Protein AF-A0A933BKX2-F1 (afdb_monomer)

Sequence (219 aa):
MPDTPSKLETIERVLKAIREGALLVVLFLVLYYIGPHLSRIASQLGGARVDQVEVLGIKLKVQQAEETLQAAVKAEAPQKGPEDKQVSEQTKLIADALKTLRTVQQVSATSTEPVARTLPAPTAPPERKSFWVYLGARRGTAWLTRNFDTQEVPAVNTSIRARVDVFRRRHPPVFRDGEWVMGDPVGVLQSGEMVKVTKLERVPGTENRELWWAEVAPK

Structure (mmCIF, N/CA/C/O backbone):
data_AF-A0A933BKX2-F1
#
_entry.id   AF-A0A933BKX2-F1
#
loop_
_atom_site.group_PDB
_atom_site.id
_atom_site.type_symbol
_atom_site.label_atom_id
_atom_site.label_alt_id
_atom_site.label_comp_id
_atom_site.label_asym_id
_atom_site.label_entity_id
_atom_site.label_seq_id
_atom_site.pdbx_PDB_ins_code
_atom_site.Cartn_x
_atom_site.Cartn_y
_atom_site.Cartn_z
_atom_site.occupancy
_atom_site.B_iso_or_equiv
_atom_site.auth_seq_id
_atom_site.auth_comp_id
_atom_site.auth_asym_id
_atom_site.auth_atom_id
_atom_site.pdbx_PDB_model_num
ATOM 1 N N . MET A 1 1 ? 30.853 -22.135 -71.040 1.00 51.69 1 MET A N 1
ATOM 2 C CA . MET A 1 1 ? 31.732 -21.177 -70.338 1.00 51.69 1 MET A CA 1
ATOM 3 C C . MET A 1 1 ? 31.051 -20.858 -69.020 1.00 51.69 1 MET A C 1
ATOM 5 O O . MET A 1 1 ? 29.877 -20.526 -69.082 1.00 51.69 1 MET A O 1
ATOM 9 N N . PRO A 1 2 ? 31.682 -21.085 -67.858 1.00 59.53 2 PRO A N 1
ATOM 10 C CA . PRO A 1 2 ? 31.066 -20.748 -66.581 1.00 59.53 2 PRO A CA 1
ATOM 11 C C . PRO A 1 2 ? 31.027 -19.225 -66.426 1.00 59.53 2 PRO A C 1
ATOM 13 O O . PRO A 1 2 ? 32.069 -18.572 -66.495 1.00 59.53 2 PRO A O 1
ATOM 16 N N . ASP A 1 3 ? 29.826 -18.677 -66.253 1.00 68.25 3 ASP A N 1
ATOM 17 C CA . ASP A 1 3 ? 29.610 -17.258 -65.991 1.00 68.25 3 ASP A CA 1
ATOM 18 C C . ASP A 1 3 ? 30.306 -16.878 -64.684 1.00 68.25 3 ASP A C 1
ATOM 20 O O . ASP A 1 3 ? 29.974 -17.369 -63.602 1.00 68.25 3 ASP A O 1
ATOM 24 N N . THR A 1 4 ? 31.325 -16.027 -64.782 1.00 77.31 4 THR A N 1
ATOM 25 C CA . THR A 1 4 ? 31.967 -15.455 -63.603 1.00 77.31 4 THR A CA 1
ATOM 26 C C . THR A 1 4 ? 30.952 -14.564 -62.892 1.00 77.31 4 THR A C 1
ATOM 28 O O . THR A 1 4 ? 30.439 -13.637 -63.529 1.00 77.31 4 THR A O 1
ATOM 31 N N . PRO A 1 5 ? 30.657 -14.805 -61.602 1.00 73.31 5 PRO A N 1
ATOM 32 C CA . PRO A 1 5 ? 29.664 -14.028 -60.880 1.00 73.31 5 PRO A CA 1
ATOM 33 C C . PRO A 1 5 ? 30.046 -12.548 -60.892 1.00 73.31 5 PRO A C 1
ATOM 35 O O . PRO A 1 5 ? 31.200 -12.172 -60.659 1.00 73.31 5 PRO A O 1
ATOM 38 N N . SER A 1 6 ? 29.054 -11.710 -61.179 1.00 81.12 6 SER A N 1
ATOM 39 C CA . SER A 1 6 ? 29.175 -10.258 -61.136 1.00 81.12 6 SER A CA 1
ATOM 40 C C . SER A 1 6 ? 29.736 -9.813 -59.779 1.00 81.12 6 SER A C 1
ATOM 42 O O . SER A 1 6 ? 29.349 -10.322 -58.722 1.00 81.12 6 SER A O 1
ATOM 44 N N . LYS A 1 7 ? 30.644 -8.826 -59.784 1.00 86.25 7 LYS A N 1
ATOM 45 C CA . LYS A 1 7 ? 31.231 -8.261 -58.553 1.00 86.25 7 LYS A CA 1
ATOM 46 C C . LYS A 1 7 ? 30.155 -7.783 -57.564 1.00 86.25 7 LYS A C 1
ATOM 48 O O . LYS A 1 7 ? 30.376 -7.846 -56.359 1.00 86.25 7 LYS A O 1
ATOM 53 N N . LEU A 1 8 ? 28.988 -7.367 -58.064 1.00 84.06 8 LEU A N 1
ATOM 54 C CA . LEU A 1 8 ? 27.837 -6.956 -57.254 1.00 84.06 8 LEU A CA 1
ATOM 55 C C . LEU A 1 8 ? 27.227 -8.125 -56.468 1.00 84.06 8 LEU A C 1
ATOM 57 O O . LEU A 1 8 ? 27.017 -7.999 -55.265 1.00 84.06 8 LEU A O 1
ATOM 61 N N . GLU A 1 9 ? 27.044 -9.288 -57.098 1.00 88.19 9 GLU A N 1
ATOM 62 C CA . GLU A 1 9 ? 26.507 -10.479 -56.420 1.00 88.19 9 GLU A CA 1
ATOM 63 C C . GLU A 1 9 ? 27.441 -10.975 -55.314 1.00 88.19 9 GLU A C 1
ATOM 65 O O . GLU A 1 9 ? 27.001 -11.474 -54.277 1.00 88.19 9 GLU A O 1
ATOM 70 N N . THR A 1 10 ? 28.751 -10.812 -55.515 1.00 88.81 10 THR A N 1
ATOM 71 C CA . THR A 1 10 ? 29.748 -11.161 -54.497 1.00 88.81 10 THR A CA 1
ATOM 72 C C . THR A 1 10 ? 29.610 -10.256 -53.271 1.00 88.81 10 THR A C 1
ATOM 74 O O . THR A 1 10 ? 29.627 -10.744 -52.142 1.00 88.81 10 THR A O 1
ATOM 77 N N . ILE A 1 11 ? 29.414 -8.951 -53.477 1.00 91.69 11 ILE A N 1
ATOM 78 C CA . ILE A 1 11 ? 29.254 -7.976 -52.390 1.00 91.69 11 ILE A CA 1
ATOM 79 C C . ILE A 1 11 ? 27.953 -8.222 -51.615 1.00 91.69 11 ILE A C 1
ATOM 81 O O . ILE A 1 11 ? 27.969 -8.208 -50.383 1.00 91.69 11 ILE A O 1
ATOM 85 N N . GLU A 1 12 ? 26.844 -8.507 -52.300 1.00 91.12 12 GLU A N 1
ATOM 86 C CA . GLU A 1 12 ? 25.565 -8.805 -51.641 1.00 91.12 12 GLU A CA 1
ATOM 87 C C . GLU A 1 12 ? 25.637 -10.060 -50.766 1.00 91.12 12 GLU A C 1
ATOM 89 O O . GLU A 1 12 ? 25.156 -10.057 -49.629 1.00 91.12 12 GLU A O 1
ATOM 94 N N . ARG A 1 13 ? 26.297 -11.122 -51.250 1.00 90.31 13 ARG A N 1
ATOM 95 C CA . ARG A 1 13 ? 26.514 -12.342 -50.456 1.00 90.31 13 ARG A CA 1
ATOM 96 C C . ARG A 1 13 ? 27.352 -12.067 -49.212 1.00 90.31 13 ARG A C 1
ATOM 98 O O . ARG A 1 13 ? 27.020 -12.570 -48.140 1.00 90.31 13 ARG A O 1
ATOM 105 N N . VAL A 1 14 ? 28.395 -11.246 -49.333 1.00 91.62 14 VAL A N 1
ATOM 106 C CA . VAL A 1 14 ? 29.249 -10.867 -48.198 1.00 91.62 14 VAL A CA 1
ATOM 107 C C . VAL A 1 14 ? 28.470 -10.035 -47.175 1.00 91.62 14 VAL A C 1
ATOM 109 O O . VAL A 1 14 ? 28.522 -10.340 -45.986 1.00 91.62 14 VAL A O 1
ATOM 112 N N . LEU A 1 15 ? 27.687 -9.040 -47.607 1.00 91.75 15 LEU A N 1
ATOM 113 C CA . LEU A 1 15 ? 26.859 -8.231 -46.702 1.00 91.75 15 LEU A CA 1
ATOM 114 C C . LEU A 1 15 ? 25.818 -9.076 -45.960 1.00 91.75 15 LEU A C 1
ATOM 116 O O . LEU A 1 15 ? 25.619 -8.898 -44.756 1.00 91.75 15 LEU A O 1
ATOM 120 N N . LYS A 1 16 ? 25.181 -10.024 -46.657 1.00 93.88 16 LYS A N 1
ATOM 121 C CA . LYS A 1 16 ? 24.235 -10.958 -46.042 1.00 93.88 16 LYS A CA 1
ATOM 122 C C . LYS A 1 16 ? 24.918 -11.838 -44.992 1.00 93.88 16 LYS A C 1
ATOM 124 O O . LYS A 1 16 ? 24.413 -11.935 -43.875 1.00 93.88 16 LYS A O 1
ATOM 129 N N . ALA A 1 17 ? 26.089 -12.392 -45.309 1.00 93.94 17 ALA A N 1
ATOM 130 C CA . ALA A 1 17 ? 26.865 -13.206 -44.375 1.00 93.94 17 ALA A CA 1
ATOM 131 C C . ALA A 1 17 ? 27.303 -12.414 -43.128 1.00 93.94 17 ALA A C 1
ATOM 133 O O . ALA A 1 17 ? 27.210 -12.923 -42.014 1.00 93.94 17 ALA A O 1
ATOM 134 N N . ILE A 1 18 ? 27.714 -11.150 -43.287 1.00 95.06 18 ILE A N 1
ATOM 135 C CA . ILE A 1 18 ? 28.072 -10.275 -42.157 1.00 95.06 18 ILE A CA 1
ATOM 136 C C . ILE A 1 18 ? 26.856 -10.014 -41.261 1.00 95.06 18 ILE A C 1
ATOM 138 O O . ILE A 1 18 ? 26.967 -10.090 -40.038 1.00 95.06 18 ILE A O 1
ATOM 142 N N . ARG A 1 19 ? 25.684 -9.736 -41.846 1.00 94.19 19 ARG A N 1
ATOM 143 C CA . ARG A 1 19 ? 24.443 -9.507 -41.089 1.00 94.19 19 ARG A CA 1
ATOM 144 C C . ARG A 1 19 ? 24.020 -10.745 -40.297 1.00 94.19 19 ARG A C 1
ATOM 146 O O . ARG A 1 19 ? 23.660 -10.623 -39.128 1.00 94.19 19 ARG A O 1
ATOM 153 N N . GLU A 1 20 ? 24.058 -11.918 -40.921 1.00 93.00 20 GLU A N 1
ATOM 154 C CA . GLU A 1 20 ? 23.746 -13.190 -40.259 1.00 93.00 20 GLU A CA 1
ATOM 155 C C . GLU A 1 20 ? 24.764 -13.501 -39.150 1.00 93.00 20 GLU A C 1
ATOM 157 O O . GLU A 1 20 ? 24.373 -13.860 -38.039 1.00 93.00 20 GLU A O 1
ATOM 162 N N . GLY A 1 21 ? 26.053 -13.243 -39.393 1.00 96.12 21 GLY A N 1
ATOM 163 C CA . GLY A 1 21 ? 27.105 -13.356 -38.381 1.00 96.12 21 GLY A CA 1
ATOM 164 C C . GLY A 1 21 ? 26.884 -12.428 -37.182 1.00 96.12 21 GLY A C 1
ATOM 165 O O . GLY A 1 21 ? 26.987 -12.864 -36.038 1.00 96.12 21 GLY A O 1
ATOM 166 N N . ALA A 1 22 ? 26.503 -11.170 -37.418 1.00 95.00 22 ALA A N 1
ATOM 167 C CA . ALA A 1 22 ? 26.208 -10.216 -36.349 1.00 95.00 22 ALA A CA 1
ATOM 168 C C . ALA A 1 22 ? 25.019 -10.664 -35.480 1.00 95.00 22 ALA A C 1
ATOM 170 O O . ALA A 1 22 ? 25.074 -10.546 -34.256 1.00 95.00 22 ALA A O 1
ATOM 171 N N . LEU A 1 23 ? 23.968 -11.229 -36.087 1.00 95.06 23 LEU A N 1
ATOM 172 C CA . LEU A 1 23 ? 22.824 -11.774 -35.347 1.00 95.06 23 LEU A CA 1
ATOM 173 C C . LEU A 1 23 ? 23.224 -12.953 -34.452 1.00 95.06 23 LEU A C 1
ATOM 175 O O . LEU A 1 23 ? 22.777 -13.020 -33.307 1.00 95.06 23 LEU A O 1
ATOM 179 N N . LEU A 1 24 ? 24.093 -13.844 -34.935 1.00 96.44 24 LEU A N 1
ATOM 180 C CA . LEU A 1 24 ? 24.604 -14.961 -34.135 1.00 96.44 24 LEU A CA 1
ATOM 181 C C . LEU A 1 24 ? 25.441 -14.481 -32.944 1.00 96.44 24 LEU A C 1
ATOM 183 O O . LEU A 1 24 ? 25.302 -15.020 -31.848 1.00 96.44 24 LEU A O 1
ATOM 187 N N . VAL A 1 25 ? 26.255 -13.437 -33.125 1.00 96.75 25 VAL A N 1
ATOM 188 C CA . VAL A 1 25 ? 27.037 -12.833 -32.032 1.00 96.75 25 VAL A CA 1
ATOM 189 C C . VAL A 1 25 ? 26.123 -12.215 -30.973 1.00 96.75 25 VAL A C 1
ATOM 191 O O . VAL A 1 25 ? 26.330 -12.439 -29.781 1.00 96.75 25 VAL A O 1
ATOM 194 N N . VAL A 1 26 ? 25.081 -11.483 -31.381 1.00 96.31 26 VAL A N 1
ATOM 195 C CA . VAL A 1 26 ? 24.098 -10.913 -30.443 1.00 96.31 26 VAL A CA 1
ATOM 196 C C . VAL A 1 26 ? 23.361 -12.020 -29.689 1.00 96.31 26 VAL A C 1
ATOM 198 O O . VAL A 1 26 ? 23.244 -11.948 -28.468 1.00 96.31 26 VAL A O 1
ATOM 201 N N . LEU A 1 27 ? 22.912 -13.068 -30.384 1.00 96.38 27 LEU A N 1
ATOM 202 C CA . LEU A 1 27 ? 22.244 -14.212 -29.761 1.00 96.38 27 LEU A CA 1
ATOM 203 C C . LEU A 1 27 ? 23.154 -14.906 -28.737 1.00 96.38 27 LEU A C 1
ATOM 205 O O . LEU A 1 27 ? 22.710 -15.222 -27.634 1.00 96.38 27 LEU A O 1
ATOM 209 N N . PHE A 1 28 ? 24.433 -15.090 -29.074 1.00 97.19 28 PHE A N 1
ATOM 210 C CA . PHE A 1 28 ? 25.426 -15.659 -28.170 1.00 97.19 28 PHE A CA 1
ATOM 211 C C . PHE A 1 28 ? 25.638 -14.786 -26.927 1.00 97.19 28 PHE A C 1
ATOM 213 O O . PHE A 1 28 ? 25.651 -15.309 -25.817 1.00 97.19 28 PHE A O 1
ATOM 220 N N . LEU A 1 29 ? 25.734 -13.460 -27.080 1.00 95.25 29 LEU A N 1
ATOM 221 C CA . LEU A 1 29 ? 25.852 -12.531 -25.950 1.00 95.25 29 LEU A CA 1
ATOM 222 C C . LEU A 1 29 ? 24.617 -12.560 -25.041 1.00 95.25 29 LEU A C 1
ATOM 224 O O . LEU A 1 29 ? 24.759 -12.557 -23.820 1.00 95.25 29 LEU A O 1
ATOM 228 N N . VAL A 1 30 ? 23.414 -12.634 -25.618 1.00 95.12 30 VAL A N 1
ATOM 229 C CA . VAL A 1 30 ? 22.159 -12.767 -24.861 1.00 95.12 30 VAL A CA 1
ATOM 230 C C . VAL A 1 30 ? 22.140 -14.079 -24.074 1.00 95.12 30 VAL A C 1
ATOM 232 O O . VAL A 1 30 ? 21.861 -14.067 -22.878 1.00 95.12 30 VAL A O 1
ATOM 235 N N . LEU A 1 31 ? 22.493 -15.204 -24.703 1.00 94.19 31 LEU A N 1
ATOM 236 C CA . LEU A 1 31 ? 22.601 -16.508 -24.036 1.00 94.19 31 LEU A CA 1
ATOM 237 C C . LEU A 1 31 ? 23.672 -16.515 -22.941 1.00 94.19 31 LEU A C 1
ATOM 239 O O . LEU A 1 31 ? 23.432 -17.049 -21.862 1.00 94.19 31 LEU A O 1
ATOM 243 N N . TYR A 1 32 ? 24.824 -15.894 -23.189 1.00 96.06 32 TYR A N 1
ATOM 244 C CA . TYR A 1 32 ? 25.911 -15.779 -22.219 1.00 96.06 32 TYR A CA 1
ATOM 245 C C . TYR A 1 32 ? 25.502 -14.941 -21.000 1.00 96.06 32 TYR A C 1
ATOM 247 O O . TYR A 1 32 ? 25.785 -15.318 -19.865 1.00 96.06 32 TYR A O 1
ATOM 255 N N . TYR A 1 33 ? 24.790 -13.833 -21.221 1.00 95.06 33 TYR A N 1
ATOM 256 C CA . TYR A 1 33 ? 24.342 -12.944 -20.150 1.00 95.06 33 TYR A CA 1
ATOM 257 C C . TYR A 1 33 ? 23.157 -13.518 -19.356 1.00 95.06 33 TYR A C 1
ATOM 259 O O . TYR A 1 33 ? 23.124 -13.419 -18.132 1.00 95.06 33 TYR A O 1
ATOM 267 N N . ILE A 1 34 ? 22.186 -14.144 -20.029 1.00 90.56 34 ILE A N 1
ATOM 268 C CA . ILE A 1 34 ? 20.958 -14.663 -19.400 1.00 90.56 34 ILE A CA 1
ATOM 269 C C . ILE A 1 34 ? 21.143 -16.092 -18.861 1.00 90.56 34 ILE A C 1
ATOM 271 O O . ILE A 1 34 ? 20.476 -16.477 -17.900 1.00 90.56 34 ILE A O 1
ATOM 275 N N . GLY A 1 35 ? 22.063 -16.881 -19.419 1.00 90.44 35 GLY A N 1
ATOM 276 C CA . GLY A 1 35 ? 22.323 -18.274 -19.030 1.00 90.44 35 GLY A CA 1
ATOM 277 C C . GLY A 1 35 ? 22.478 -18.504 -17.517 1.00 90.44 35 GLY A C 1
ATOM 278 O O . GLY A 1 35 ? 21.793 -19.374 -16.973 1.00 90.44 35 GLY A O 1
ATOM 279 N N . PRO A 1 36 ? 23.279 -17.697 -16.793 1.00 88.25 36 PRO A N 1
ATOM 280 C CA . PRO A 1 36 ? 23.419 -17.807 -15.339 1.00 88.25 36 PRO A CA 1
ATOM 281 C C . PRO A 1 36 ? 22.124 -17.530 -14.560 1.00 88.25 36 PRO A C 1
ATOM 283 O O . PRO A 1 36 ? 21.968 -17.996 -13.433 1.00 88.25 36 PRO A O 1
ATOM 286 N N . HIS A 1 37 ? 21.195 -16.762 -15.132 1.00 85.12 37 HIS A N 1
ATOM 287 C CA . HIS A 1 37 ? 19.901 -16.465 -14.517 1.00 85.12 37 HIS A CA 1
ATOM 288 C C . HIS A 1 37 ? 18.870 -17.571 -14.782 1.00 85.12 37 HIS A C 1
ATOM 290 O O . HIS A 1 37 ? 18.077 -17.885 -13.896 1.00 85.12 37 HIS A O 1
ATOM 296 N N . LEU A 1 38 ? 18.916 -18.213 -15.955 1.00 82.44 38 LEU A N 1
ATOM 297 C CA . LEU A 1 38 ? 18.039 -19.339 -16.307 1.00 82.44 38 LEU A CA 1
ATOM 298 C C . LEU A 1 38 ? 18.241 -20.551 -15.387 1.00 82.44 38 LEU A C 1
ATOM 300 O O . LEU A 1 38 ? 17.264 -21.191 -15.002 1.00 82.44 38 LEU A O 1
ATOM 304 N N . SER A 1 39 ? 19.480 -20.838 -14.974 1.00 80.00 39 SER A N 1
ATOM 305 C CA . SER A 1 39 ? 19.764 -21.952 -14.056 1.00 80.00 39 SER A CA 1
ATOM 306 C C . SER A 1 39 ? 19.147 -21.751 -12.666 1.00 80.00 39 SER A C 1
ATOM 308 O O . SER A 1 39 ? 18.684 -22.718 -12.063 1.00 80.00 39 SER A O 1
ATOM 310 N N . ARG A 1 40 ? 19.066 -20.501 -12.182 1.00 79.25 40 ARG A N 1
ATOM 311 C CA . ARG A 1 40 ? 18.392 -20.161 -10.914 1.00 79.25 40 ARG A CA 1
ATOM 312 C C . ARG A 1 40 ? 16.879 -20.350 -10.988 1.00 79.25 40 ARG A C 1
ATOM 314 O O . ARG A 1 40 ? 16.271 -20.749 -10.005 1.00 79.25 40 ARG A O 1
ATOM 321 N N . ILE A 1 41 ? 16.274 -20.080 -12.143 1.00 76.69 41 ILE A N 1
ATOM 322 C CA . ILE A 1 41 ? 14.837 -20.294 -12.358 1.00 76.69 41 ILE A CA 1
ATOM 323 C C . ILE A 1 41 ? 14.549 -21.800 -12.441 1.00 76.69 41 ILE A C 1
ATOM 325 O O . ILE A 1 41 ? 13.642 -22.297 -11.780 1.00 76.69 41 ILE A O 1
ATOM 329 N N . ALA A 1 42 ? 15.364 -22.555 -13.183 1.00 75.94 42 ALA A N 1
ATOM 330 C CA . ALA A 1 42 ? 15.197 -24.001 -13.318 1.00 75.94 42 ALA A CA 1
ATOM 331 C C . ALA A 1 42 ? 15.325 -24.747 -11.976 1.00 75.94 42 ALA A C 1
ATOM 333 O O . ALA A 1 42 ? 14.549 -25.667 -11.714 1.00 75.94 42 ALA A O 1
ATOM 334 N N . SER A 1 43 ? 16.248 -24.337 -11.096 1.00 75.50 43 SER A N 1
ATOM 335 C CA . SER A 1 43 ? 16.376 -24.940 -9.762 1.00 75.50 43 SER A CA 1
ATOM 336 C C . SER A 1 43 ? 15.202 -24.607 -8.833 1.00 75.50 43 SER A C 1
ATOM 338 O O . SER A 1 43 ? 14.833 -25.444 -8.011 1.00 75.50 43 SER A O 1
ATOM 340 N N . GLN A 1 44 ? 14.559 -23.446 -8.999 1.00 69.50 44 GLN A N 1
ATOM 341 C CA . GLN A 1 44 ? 13.315 -23.111 -8.294 1.00 69.50 44 GLN A CA 1
ATOM 342 C C . GLN A 1 44 ? 12.118 -23.943 -8.783 1.00 69.50 44 GLN A C 1
ATOM 344 O O . GLN A 1 44 ? 11.252 -24.293 -7.985 1.00 69.50 44 GLN A O 1
ATOM 349 N N . LEU A 1 45 ? 12.085 -24.318 -10.066 1.00 68.56 45 LEU A N 1
ATOM 350 C CA . LEU A 1 45 ? 11.039 -25.179 -10.632 1.00 68.56 45 LEU A CA 1
ATOM 351 C C . LEU A 1 45 ? 11.220 -26.668 -10.286 1.00 68.56 45 LEU A C 1
ATOM 353 O O . LEU A 1 45 ? 10.230 -27.368 -10.098 1.00 68.56 45 LEU A O 1
ATOM 357 N N . GLY A 1 46 ? 12.458 -27.161 -10.167 1.00 55.03 46 GLY A N 1
ATOM 358 C CA . GLY A 1 46 ? 12.739 -28.578 -9.884 1.00 55.03 46 GLY A CA 1
ATOM 359 C C . GLY A 1 46 ? 12.451 -29.030 -8.444 1.00 55.03 46 GLY A C 1
ATOM 360 O O . GLY A 1 46 ? 12.271 -30.222 -8.207 1.00 55.03 46 GLY A O 1
ATOM 361 N N . GLY A 1 47 ? 12.397 -28.098 -7.486 1.00 52.22 47 GLY A N 1
ATOM 362 C CA . GLY A 1 47 ? 12.082 -28.378 -6.077 1.00 52.22 47 GLY A CA 1
ATOM 363 C C . GLY A 1 47 ? 10.610 -28.185 -5.698 1.00 52.22 47 GLY A C 1
ATOM 364 O O . GLY A 1 47 ? 10.206 -28.566 -4.599 1.00 52.22 47 GLY A O 1
ATOM 365 N N . ALA A 1 48 ? 9.796 -27.614 -6.588 1.00 49.31 48 ALA A N 1
ATOM 366 C CA . ALA A 1 48 ? 8.383 -27.370 -6.337 1.00 49.31 48 ALA A CA 1
ATOM 367 C C . ALA A 1 48 ? 7.567 -28.655 -6.567 1.00 49.31 48 ALA A C 1
ATOM 369 O O . ALA A 1 48 ? 6.978 -28.864 -7.627 1.00 49.31 48 ALA A O 1
ATOM 370 N N . ARG A 1 49 ? 7.507 -29.532 -5.554 1.00 45.66 49 ARG A N 1
ATOM 371 C CA . ARG A 1 49 ? 6.370 -30.455 -5.423 1.00 45.66 49 ARG A CA 1
ATOM 372 C C . ARG A 1 49 ? 5.103 -29.604 -5.352 1.00 45.66 49 ARG A C 1
ATOM 374 O O . ARG A 1 49 ? 4.992 -28.720 -4.505 1.00 45.66 49 ARG A O 1
ATOM 381 N N . VAL A 1 50 ? 4.177 -29.864 -6.269 1.00 49.81 50 VAL A N 1
ATOM 382 C CA . VAL A 1 50 ? 2.871 -29.205 -6.387 1.00 49.81 50 VAL A CA 1
ATOM 383 C C . VAL A 1 50 ? 1.965 -29.679 -5.245 1.00 49.81 50 VAL A C 1
ATOM 385 O O . VAL A 1 50 ? 0.994 -30.383 -5.472 1.00 49.81 50 VAL A O 1
ATOM 388 N N . ASP A 1 51 ? 2.308 -29.326 -4.009 1.00 42.09 51 ASP A N 1
ATOM 389 C CA . ASP A 1 51 ? 1.424 -29.488 -2.847 1.00 42.09 51 ASP A CA 1
ATOM 390 C C . ASP A 1 51 ? 0.837 -28.141 -2.401 1.00 42.09 51 ASP A C 1
ATOM 392 O O . ASP A 1 51 ? -0.181 -28.100 -1.717 1.00 42.09 51 ASP A O 1
ATOM 396 N N . GLN A 1 52 ? 1.396 -27.019 -2.866 1.00 37.56 52 GLN A N 1
ATOM 397 C CA . GLN A 1 52 ? 0.812 -25.695 -2.683 1.00 37.56 52 GLN A CA 1
ATOM 398 C C . GLN A 1 52 ? 1.287 -24.750 -3.783 1.00 37.56 52 GLN A C 1
ATOM 400 O O . GLN A 1 52 ? 2.441 -24.329 -3.837 1.00 37.56 52 GLN A O 1
ATOM 405 N N . VAL A 1 53 ? 0.367 -24.396 -4.675 1.00 40.00 53 VAL A N 1
ATOM 406 C CA . VAL A 1 53 ? 0.543 -23.292 -5.617 1.00 40.00 53 VAL A CA 1
ATOM 407 C C . VAL A 1 53 ? 0.316 -21.994 -4.838 1.00 40.00 53 VAL A C 1
ATOM 409 O O . VAL A 1 53 ? -0.729 -21.359 -4.938 1.00 40.00 53 VAL A O 1
ATOM 412 N N . GLU A 1 54 ? 1.293 -21.605 -4.019 1.00 38.03 54 GLU A N 1
ATOM 413 C CA . GLU A 1 54 ? 1.414 -20.230 -3.533 1.00 38.03 54 GLU A CA 1
ATOM 414 C C . GLU A 1 54 ? 2.103 -19.416 -4.632 1.00 38.03 54 GLU A C 1
ATOM 416 O O . GLU A 1 54 ? 3.315 -19.207 -4.667 1.00 38.03 54 GLU A O 1
ATOM 421 N N . VAL A 1 55 ? 1.303 -19.014 -5.622 1.00 42.28 55 VAL A N 1
ATOM 422 C CA . VAL A 1 55 ? 1.748 -18.079 -6.653 1.00 42.28 55 VAL A CA 1
ATOM 423 C C . VAL A 1 55 ? 1.955 -16.725 -5.995 1.00 42.28 55 VAL A C 1
ATOM 425 O O . VAL A 1 55 ? 1.014 -16.031 -5.609 1.00 42.28 55 VAL A O 1
ATOM 428 N N . LEU A 1 56 ? 3.230 -16.355 -5.918 1.00 41.34 56 LEU A N 1
ATOM 429 C CA . LEU A 1 56 ? 3.715 -14.997 -5.753 1.00 41.34 56 LEU A CA 1
ATOM 430 C C . LEU A 1 56 ? 2.863 -14.017 -6.582 1.00 41.34 56 LEU A C 1
ATOM 432 O O . LEU A 1 56 ? 2.958 -13.953 -7.807 1.00 41.34 56 LEU A O 1
ATOM 436 N N . GLY A 1 57 ? 2.050 -13.218 -5.895 1.00 37.00 57 GLY A N 1
ATOM 437 C CA . GLY A 1 57 ? 1.727 -11.844 -6.286 1.00 37.00 57 GLY A CA 1
ATOM 438 C C . GLY A 1 57 ? 0.829 -11.620 -7.503 1.00 37.00 57 GLY A C 1
ATOM 439 O O . GLY A 1 57 ? 0.389 -10.487 -7.705 1.00 37.00 57 GLY A O 1
ATOM 440 N N . ILE A 1 58 ? 0.474 -12.644 -8.276 1.00 36.84 58 ILE A N 1
ATOM 441 C CA . ILE A 1 58 ? -0.574 -12.503 -9.280 1.00 36.84 58 ILE A CA 1
ATOM 442 C C . ILE A 1 58 ? -1.909 -12.714 -8.571 1.00 36.84 58 ILE A C 1
ATOM 444 O O . ILE A 1 58 ? -2.472 -13.804 -8.538 1.00 36.84 58 ILE A O 1
ATOM 448 N N . LYS A 1 59 ? -2.443 -11.617 -8.026 1.00 39.34 59 LYS A N 1
ATOM 449 C CA . LYS A 1 59 ? -3.881 -11.437 -7.783 1.00 39.34 59 LYS A CA 1
ATOM 450 C C . LYS A 1 59 ? -4.585 -11.436 -9.150 1.00 39.34 59 LYS A C 1
ATOM 452 O O . LYS A 1 59 ? -5.122 -10.425 -9.600 1.00 39.34 59 LYS A O 1
ATOM 457 N N . LEU A 1 60 ? -4.512 -12.558 -9.864 1.00 42.78 60 LEU A N 1
ATOM 458 C CA . LEU A 1 60 ? -5.334 -12.806 -11.029 1.00 42.78 60 LEU A CA 1
ATOM 459 C C . LEU A 1 60 ? -6.726 -12.949 -10.444 1.00 42.78 60 LEU A C 1
ATOM 461 O O . LEU A 1 60 ? -6.991 -13.810 -9.610 1.00 42.78 60 LEU A O 1
ATOM 465 N N . LYS A 1 61 ? -7.549 -11.967 -10.769 1.00 42.91 61 LYS A N 1
ATOM 466 C CA . LYS A 1 61 ? -8.908 -11.792 -10.296 1.00 42.91 61 LYS A CA 1
ATOM 467 C C . LYS A 1 61 ? -9.687 -13.086 -10.538 1.00 42.91 61 LYS A C 1
ATOM 469 O O . LYS A 1 61 ? -10.241 -13.268 -11.615 1.00 42.91 61 LYS A O 1
ATOM 474 N N . VAL A 1 62 ? -9.734 -13.960 -9.535 1.00 52.47 62 VAL A N 1
ATOM 475 C CA . VAL A 1 62 ? -10.510 -15.207 -9.574 1.00 52.47 62 VAL A CA 1
ATOM 476 C C . VAL A 1 62 ? -11.966 -14.889 -9.913 1.00 52.47 62 VAL A C 1
ATOM 478 O O . VAL A 1 62 ? -12.539 -15.567 -10.745 1.00 52.47 62 VAL A O 1
ATOM 481 N N . GLN A 1 63 ? -12.496 -13.757 -9.438 1.00 51.94 63 GLN A N 1
ATOM 482 C CA . GLN A 1 63 ? -13.828 -13.271 -9.814 1.00 51.94 63 GLN A CA 1
ATOM 483 C C . GLN A 1 63 ? -13.967 -12.853 -11.289 1.00 51.94 63 GLN A C 1
ATOM 485 O O . GLN A 1 63 ? -15.007 -13.115 -11.878 1.00 51.94 63 GLN A O 1
ATOM 490 N N . GLN A 1 64 ? -12.944 -12.256 -11.925 1.00 53.69 64 GLN A N 1
ATOM 491 C CA . GLN A 1 64 ? -13.025 -11.980 -13.372 1.00 53.69 64 GLN A CA 1
ATOM 492 C C . GLN A 1 64 ? -12.833 -13.244 -14.203 1.00 53.69 64 GLN A C 1
ATOM 494 O O . GLN A 1 64 ? -13.416 -13.321 -15.273 1.00 53.69 64 GLN A O 1
ATOM 499 N N . ALA A 1 65 ? -12.040 -14.213 -13.735 1.00 56.00 65 ALA A N 1
ATOM 500 C CA . ALA A 1 65 ? -11.935 -15.518 -14.381 1.00 56.00 65 ALA A CA 1
ATOM 501 C C . ALA A 1 65 ? -13.247 -16.310 -14.260 1.00 56.00 65 ALA A C 1
ATOM 503 O O . ALA A 1 65 ? -13.623 -16.997 -15.198 1.00 56.00 65 ALA A O 1
ATOM 504 N N . GLU A 1 66 ? -13.972 -16.174 -13.146 1.00 57.50 66 GLU A N 1
ATOM 505 C CA . GLU A 1 66 ? -15.290 -16.783 -12.937 1.00 57.50 66 GLU A CA 1
ATOM 506 C C . GLU A 1 66 ? -16.373 -16.116 -13.797 1.00 57.50 66 GLU A C 1
ATOM 508 O O . GLU A 1 66 ? -17.174 -16.813 -14.417 1.00 57.50 66 GLU A O 1
ATOM 513 N N . GLU A 1 67 ? -16.361 -14.782 -13.920 1.00 60.28 67 GLU A N 1
ATOM 514 C CA . GLU A 1 67 ? -17.258 -14.057 -14.830 1.00 60.28 67 GLU A CA 1
ATOM 515 C C . GLU A 1 67 ? -16.947 -14.342 -16.303 1.00 60.28 67 GLU A C 1
ATOM 517 O O . GLU A 1 67 ? -17.878 -14.521 -17.088 1.00 60.28 67 GLU A O 1
ATOM 522 N N . THR A 1 68 ? -15.673 -14.434 -16.706 1.00 61.81 68 THR A N 1
ATOM 523 C CA . THR A 1 68 ? -15.323 -14.786 -18.091 1.00 61.81 68 THR A CA 1
ATOM 524 C C . THR A 1 68 ? -15.562 -16.260 -18.395 1.00 61.81 68 THR A C 1
ATOM 526 O O . THR A 1 68 ? -15.980 -16.555 -19.513 1.00 61.81 68 THR A O 1
ATOM 529 N N . LEU A 1 69 ? -15.411 -17.179 -17.429 1.00 62.62 69 LEU A N 1
ATOM 530 C CA . LEU A 1 69 ? -15.847 -18.570 -17.598 1.00 62.62 69 LEU A CA 1
ATOM 531 C C . LEU A 1 69 ? -17.371 -18.668 -17.694 1.00 62.62 69 LEU A C 1
ATOM 533 O O . LEU A 1 69 ? -17.867 -19.354 -18.578 1.00 62.62 69 LEU A O 1
ATOM 537 N N . GLN A 1 70 ? -18.132 -17.979 -16.838 1.00 66.25 70 GLN A N 1
ATOM 538 C CA . GLN A 1 70 ? -19.596 -17.982 -16.931 1.00 66.25 70 GLN A CA 1
ATOM 539 C C . GLN A 1 70 ? -20.093 -17.324 -18.222 1.00 66.25 70 GLN A C 1
ATOM 541 O O . GLN A 1 70 ? -21.079 -17.786 -18.795 1.00 66.25 70 GLN A O 1
ATOM 546 N N . ALA A 1 71 ? -19.411 -16.283 -18.709 1.00 66.00 71 ALA A N 1
ATOM 547 C CA . ALA A 1 71 ? -19.710 -15.660 -19.993 1.00 66.00 71 ALA A CA 1
ATOM 548 C C . ALA A 1 71 ? -19.351 -16.574 -21.176 1.00 66.00 71 ALA A C 1
ATOM 550 O O . ALA A 1 71 ? -20.141 -16.666 -22.110 1.00 66.00 71 ALA A O 1
ATOM 551 N N . ALA A 1 72 ? -18.227 -17.298 -21.124 1.00 61.72 72 ALA A N 1
ATOM 552 C CA . ALA A 1 72 ? -17.845 -18.276 -22.145 1.00 61.72 72 ALA A CA 1
ATOM 553 C C . ALA A 1 72 ? -18.788 -19.492 -22.161 1.00 61.72 72 ALA A C 1
ATOM 555 O O . ALA A 1 72 ? -19.253 -19.886 -23.223 1.00 61.72 72 ALA A O 1
ATOM 556 N N . VAL A 1 73 ? -19.177 -20.013 -20.992 1.00 62.78 73 VAL A N 1
ATOM 557 C CA . VAL A 1 73 ? -20.145 -21.118 -20.858 1.00 62.78 73 VAL A CA 1
ATOM 558 C C . VAL A 1 73 ? -21.552 -20.698 -21.308 1.00 62.78 73 VAL A C 1
ATOM 560 O O . VAL A 1 73 ? -22.277 -21.504 -21.885 1.00 62.78 73 VAL A O 1
ATOM 563 N N . LYS A 1 74 ? -21.950 -19.432 -21.107 1.00 61.66 74 LYS A N 1
ATOM 564 C CA . LYS A 1 74 ? -23.194 -18.890 -21.688 1.00 61.66 74 LYS A CA 1
ATOM 565 C C . LYS A 1 74 ? -23.090 -18.620 -23.190 1.00 61.66 74 LYS A C 1
ATOM 567 O O . LYS A 1 74 ? -24.102 -18.735 -23.875 1.00 61.66 74 LYS A O 1
ATOM 572 N N . ALA A 1 75 ? -21.913 -18.259 -23.699 1.00 58.59 75 ALA A N 1
ATOM 573 C CA . ALA A 1 75 ? -21.680 -18.039 -25.127 1.00 58.59 75 ALA A CA 1
ATOM 574 C C . ALA A 1 75 ? -21.581 -19.355 -25.922 1.00 58.59 75 ALA A C 1
ATOM 576 O O . ALA A 1 75 ? -21.934 -19.376 -27.097 1.00 58.59 75 ALA A O 1
ATOM 577 N N . GLU A 1 76 ? -21.186 -20.456 -25.278 1.00 46.66 76 GLU A N 1
ATOM 578 C CA . GLU A 1 76 ? -21.238 -21.822 -25.821 1.00 46.66 76 GLU A CA 1
ATOM 579 C C . GLU A 1 76 ? -22.545 -22.562 -25.498 1.00 46.66 76 GLU A C 1
ATOM 581 O O . GLU A 1 76 ? -22.633 -23.776 -25.690 1.00 46.66 76 GLU A O 1
ATOM 586 N N . ALA A 1 77 ? -23.594 -21.859 -25.052 1.00 47.78 77 ALA A N 1
ATOM 587 C CA . ALA A 1 77 ? -24.911 -22.468 -24.917 1.00 47.78 77 ALA A CA 1
ATOM 588 C C . ALA A 1 77 ? -25.361 -23.013 -26.294 1.00 47.78 77 ALA A C 1
ATOM 590 O O . ALA A 1 77 ? -25.523 -22.238 -27.244 1.00 47.78 77 ALA A O 1
ATOM 591 N N . PRO A 1 78 ? -25.547 -24.336 -26.440 1.00 50.19 78 PRO A N 1
ATOM 592 C CA . PRO A 1 78 ? -25.801 -24.953 -27.731 1.00 50.19 78 PRO A CA 1
ATOM 593 C C . PRO A 1 78 ? -27.158 -24.497 -28.277 1.00 50.19 78 PRO A C 1
ATOM 595 O O . PRO A 1 78 ? -28.208 -24.815 -27.729 1.00 50.19 78 PRO A O 1
ATOM 598 N N . GLN A 1 79 ? -27.147 -23.783 -29.406 1.00 51.09 79 GLN A N 1
ATOM 599 C CA . GLN A 1 79 ? -28.351 -23.439 -30.178 1.00 51.09 79 GLN A CA 1
ATOM 600 C C . GLN A 1 79 ? -28.906 -24.610 -31.011 1.00 51.09 79 GLN A C 1
ATOM 602 O O . GLN A 1 79 ? -29.764 -24.416 -31.871 1.00 51.09 79 GLN A O 1
ATOM 607 N N . LYS A 1 80 ? -28.459 -25.846 -30.775 1.00 43.06 80 LYS A N 1
ATOM 608 C CA . LYS A 1 80 ? -29.010 -27.029 -31.440 1.00 43.06 80 LYS A CA 1
ATOM 609 C C . LYS A 1 80 ? -29.338 -28.110 -30.423 1.00 43.06 80 LYS A C 1
ATOM 611 O O . LYS A 1 80 ? -28.539 -28.392 -29.537 1.00 43.06 80 LYS A O 1
ATOM 616 N N . GLY A 1 81 ? -30.545 -28.654 -30.577 1.00 42.00 81 GLY A N 1
ATOM 617 C CA . GLY A 1 81 ? -31.120 -29.717 -29.762 1.00 42.00 81 GLY A CA 1
ATOM 618 C C . GLY A 1 81 ? -30.270 -30.993 -29.705 1.00 42.00 81 GLY A C 1
ATOM 619 O O . GLY A 1 81 ? -29.251 -31.102 -30.387 1.00 42.00 81 GLY A O 1
ATOM 620 N N . PRO A 1 82 ? -30.680 -31.941 -28.852 1.00 44.28 82 PRO A N 1
ATOM 621 C CA . PRO A 1 82 ? -29.798 -32.910 -28.227 1.00 44.28 82 PRO A CA 1
ATOM 622 C C . PRO A 1 82 ? -29.330 -33.956 -29.236 1.00 44.28 82 PRO A C 1
ATOM 624 O O . PRO A 1 82 ? -30.119 -34.756 -29.729 1.00 44.28 82 PRO A O 1
ATOM 627 N N . GLU A 1 83 ? -28.028 -33.992 -29.491 1.00 46.28 83 GLU A N 1
ATOM 628 C CA . GLU A 1 83 ? -27.366 -35.273 -29.693 1.00 46.28 83 GLU A CA 1
ATOM 629 C C . GLU A 1 83 ? -26.867 -35.725 -28.324 1.00 46.28 83 GLU A C 1
ATOM 631 O O . GLU A 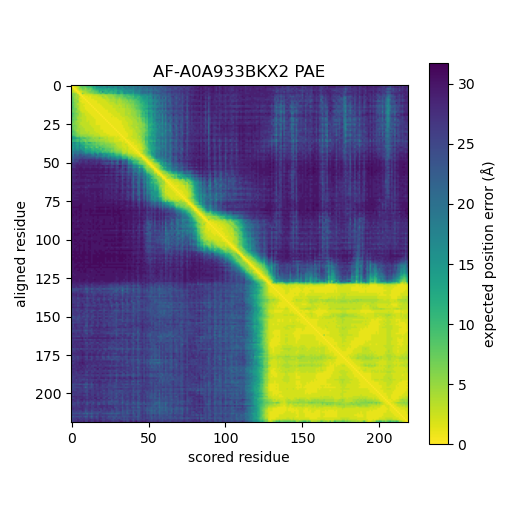1 83 ? -26.081 -35.019 -27.685 1.00 46.28 83 GLU A O 1
ATOM 636 N N . ASP A 1 84 ? -27.345 -36.889 -27.880 1.00 48.25 84 ASP A N 1
ATOM 637 C CA . ASP A 1 84 ? -26.849 -37.609 -26.708 1.00 48.25 84 ASP A CA 1
ATOM 638 C C . ASP A 1 84 ? -25.371 -37.958 -26.915 1.00 48.25 84 ASP A C 1
ATOM 640 O O . ASP A 1 84 ? -24.996 -39.052 -27.341 1.00 48.25 84 ASP A O 1
ATOM 644 N N . LYS A 1 85 ? -24.495 -37.001 -26.623 1.00 49.88 85 LYS A N 1
ATOM 645 C CA . LYS A 1 85 ? -23.078 -37.276 -26.438 1.00 49.88 85 LYS A CA 1
ATOM 646 C C . LYS A 1 85 ? -22.894 -37.748 -25.010 1.00 49.88 85 LYS A C 1
ATOM 648 O O . LYS A 1 85 ? -23.188 -37.025 -24.060 1.00 49.88 85 LYS A O 1
ATOM 653 N N . GLN A 1 86 ? -22.417 -38.987 -24.892 1.00 53.72 86 GLN A N 1
ATOM 654 C CA . GLN A 1 86 ? -22.000 -39.600 -23.639 1.00 53.72 86 GLN A CA 1
ATOM 655 C C . GLN A 1 86 ? -21.246 -38.587 -22.778 1.00 53.72 86 GLN A C 1
ATOM 657 O O . GLN A 1 86 ? -20.224 -38.033 -23.185 1.00 53.72 86 GLN A O 1
ATOM 662 N N . VAL A 1 87 ? -21.789 -38.358 -21.584 1.00 57.28 87 VAL A N 1
ATOM 663 C CA . VAL A 1 87 ? -21.190 -37.531 -20.543 1.00 57.28 87 VAL A CA 1
ATOM 664 C C . VAL A 1 87 ? -19.760 -38.019 -20.314 1.00 57.28 87 VAL A C 1
ATOM 666 O O . VAL A 1 87 ? -19.554 -39.160 -19.900 1.00 57.28 87 VAL A O 1
ATOM 669 N N . SER A 1 88 ? -18.788 -37.157 -20.620 1.00 66.75 88 SER A N 1
ATOM 670 C CA . SER A 1 88 ? -17.364 -37.399 -20.384 1.00 66.75 88 SER A CA 1
ATOM 671 C C . SER A 1 88 ? -17.140 -37.849 -18.936 1.00 66.75 88 SER A C 1
ATOM 673 O O . SER A 1 88 ? -17.706 -37.271 -18.006 1.00 66.75 88 SER A O 1
ATOM 675 N N . GLU A 1 89 ? -16.291 -38.859 -18.735 1.00 70.81 89 GLU A N 1
ATOM 676 C CA . GLU A 1 89 ? -15.861 -39.349 -17.413 1.00 70.81 89 GLU A CA 1
ATOM 677 C C . GLU A 1 89 ? -15.406 -38.201 -16.488 1.00 70.81 89 GLU A C 1
ATOM 679 O O . GLU A 1 89 ? -15.644 -38.227 -15.281 1.00 70.81 89 GLU A O 1
ATOM 684 N N . GLN A 1 90 ? -14.848 -37.125 -17.053 1.00 65.50 90 GLN A N 1
ATOM 685 C CA . GLN A 1 90 ? -14.446 -35.940 -16.291 1.00 65.50 90 GLN A CA 1
ATOM 686 C C . GLN A 1 90 ? -15.635 -35.202 -15.660 1.00 65.50 90 GLN A C 1
ATOM 688 O O . GLN A 1 90 ? -15.529 -34.708 -14.540 1.00 65.50 90 GLN A O 1
ATOM 693 N N . THR A 1 91 ? -16.788 -35.154 -16.330 1.00 66.88 91 THR A N 1
ATOM 694 C CA . THR A 1 91 ? -17.992 -34.501 -15.800 1.00 66.88 91 THR A CA 1
ATOM 695 C C . THR A 1 91 ? -18.599 -35.304 -14.646 1.00 66.88 91 THR A C 1
ATOM 697 O O . THR A 1 91 ? -19.114 -34.710 -13.698 1.00 66.88 91 THR A O 1
ATOM 700 N N . LYS A 1 92 ? -18.477 -36.641 -14.669 1.00 71.88 92 LYS A N 1
ATOM 701 C CA . LYS A 1 92 ? -18.868 -37.498 -13.536 1.00 71.88 92 LYS A CA 1
ATOM 702 C C . LYS A 1 92 ? -17.986 -37.255 -12.311 1.00 71.88 92 LYS A C 1
ATOM 704 O O . LYS A 1 92 ? -18.516 -37.053 -11.223 1.00 71.88 92 LYS A O 1
ATOM 709 N N . LEU A 1 93 ? -16.665 -37.178 -12.495 1.00 76.75 93 LEU A N 1
ATOM 710 C CA . LEU A 1 93 ? -15.727 -36.923 -11.394 1.00 76.75 93 LEU A CA 1
ATOM 711 C C . LEU A 1 93 ? -15.962 -35.558 -10.728 1.00 76.75 93 LEU A C 1
ATOM 713 O O . LEU A 1 93 ? -15.899 -35.445 -9.504 1.00 76.75 93 LEU A O 1
ATOM 717 N N . ILE A 1 94 ? -16.290 -34.527 -11.513 1.00 71.25 94 ILE A N 1
ATOM 718 C CA . ILE A 1 94 ? -16.608 -33.193 -10.980 1.00 71.25 94 ILE A CA 1
ATOM 719 C C . ILE A 1 94 ? -17.926 -33.214 -10.187 1.00 71.25 94 ILE A C 1
ATOM 721 O O . ILE A 1 94 ? -18.007 -32.608 -9.116 1.00 71.25 94 ILE A O 1
ATOM 725 N N . ALA A 1 95 ? -18.946 -33.933 -10.666 1.00 73.88 95 ALA A N 1
ATOM 726 C CA . ALA A 1 95 ? -20.221 -34.061 -9.961 1.00 73.88 95 ALA A CA 1
ATOM 727 C C . ALA A 1 95 ? -20.076 -34.804 -8.617 1.00 73.88 95 ALA A C 1
ATOM 729 O O . ALA A 1 95 ? -20.648 -34.367 -7.613 1.00 73.88 95 ALA A O 1
ATOM 730 N N . ASP A 1 96 ? -19.267 -35.865 -8.566 1.00 75.56 96 ASP A N 1
ATOM 731 C CA . ASP A 1 96 ? -19.005 -36.614 -7.329 1.00 75.56 96 ASP A CA 1
ATOM 732 C C . ASP A 1 96 ? -18.171 -35.808 -6.317 1.00 75.56 96 ASP A C 1
ATOM 734 O O . ASP A 1 96 ? -18.461 -35.824 -5.113 1.00 75.56 96 ASP A O 1
ATOM 738 N N . ALA A 1 97 ? -17.202 -35.013 -6.785 1.00 69.56 97 ALA A N 1
ATOM 739 C CA . ALA A 1 97 ? -16.432 -34.114 -5.922 1.00 69.56 97 ALA A CA 1
ATOM 740 C C . ALA A 1 97 ? -17.323 -33.037 -5.269 1.00 69.56 97 ALA A C 1
ATOM 742 O O . ALA A 1 97 ? -17.237 -32.792 -4.062 1.00 69.56 97 ALA A O 1
ATOM 743 N N . LEU A 1 98 ? -18.244 -32.443 -6.038 1.00 71.31 98 LEU A N 1
ATOM 744 C CA . LEU A 1 98 ? -19.210 -31.454 -5.540 1.00 71.31 98 LEU A CA 1
ATOM 745 C C . LEU A 1 98 ? -20.179 -32.041 -4.507 1.00 71.31 98 LEU A C 1
ATOM 747 O O . LEU A 1 98 ? -20.520 -31.376 -3.524 1.00 71.31 98 LEU A O 1
ATOM 751 N N . LYS A 1 99 ? -20.604 -33.294 -4.694 1.00 67.50 99 LYS A N 1
ATOM 752 C CA . LYS A 1 99 ? -21.486 -33.987 -3.747 1.00 67.50 99 LYS A CA 1
ATOM 753 C C . LYS A 1 99 ? -20.778 -34.253 -2.414 1.00 67.50 99 LYS A C 1
ATOM 755 O O . LYS A 1 99 ? -21.368 -34.028 -1.361 1.00 67.50 99 LYS A O 1
ATOM 760 N N . THR A 1 100 ? -19.497 -34.622 -2.466 1.00 66.88 100 THR A N 1
ATOM 761 C CA . THR A 1 100 ? -18.665 -34.889 -1.280 1.00 66.88 100 THR A CA 1
ATOM 762 C C . THR A 1 100 ? -18.460 -33.633 -0.422 1.00 66.88 100 THR A C 1
ATOM 764 O O . THR A 1 100 ? -18.628 -33.683 0.796 1.00 66.88 100 THR A O 1
ATOM 767 N N . LEU A 1 101 ? -18.193 -32.475 -1.039 1.00 60.66 101 LEU A N 1
ATOM 768 C CA . LEU A 1 101 ? -18.032 -31.203 -0.314 1.00 60.66 101 LEU A CA 1
ATOM 769 C C . LEU A 1 101 ? -19.306 -30.778 0.430 1.00 60.66 101 LEU A C 1
ATOM 771 O O . LEU A 1 101 ? -19.240 -30.255 1.544 1.00 60.66 101 LEU A O 1
ATOM 775 N N . ARG A 1 102 ? -20.475 -31.042 -0.161 1.00 62.78 102 ARG A N 1
ATOM 776 C CA . ARG A 1 102 ? -21.769 -30.699 0.439 1.00 62.78 102 ARG A CA 1
ATOM 777 C C . ARG A 1 102 ? -22.087 -31.564 1.658 1.00 62.78 102 ARG A C 1
ATOM 779 O O . ARG A 1 102 ? -22.638 -31.059 2.631 1.00 62.78 102 ARG A O 1
ATOM 786 N N . THR A 1 103 ? -21.692 -32.838 1.636 1.00 57.62 103 THR A N 1
ATOM 787 C CA . THR A 1 103 ? -21.856 -33.745 2.780 1.00 57.62 103 THR A CA 1
ATOM 788 C C . THR A 1 103 ? -20.989 -33.319 3.965 1.00 57.62 103 THR A C 1
ATOM 790 O O . THR A 1 103 ? -21.477 -33.336 5.089 1.00 57.62 103 THR A O 1
ATOM 793 N N . VAL A 1 104 ? -19.755 -32.847 3.744 1.00 61.50 104 VAL A N 1
ATOM 794 C CA . VAL A 1 104 ? -18.866 -32.402 4.838 1.00 61.50 104 VAL A CA 1
ATOM 795 C C . VAL A 1 104 ? -19.408 -31.161 5.562 1.00 61.50 104 VAL A C 1
ATOM 797 O O . VAL A 1 104 ? -19.306 -31.078 6.784 1.00 61.50 104 VAL A O 1
ATOM 800 N N . GLN A 1 105 ? -20.060 -30.229 4.859 1.00 53.81 105 GLN A N 1
ATOM 801 C CA . GLN A 1 105 ? -20.659 -29.044 5.494 1.00 53.81 105 GLN A CA 1
ATOM 802 C C . GLN A 1 105 ? -21.887 -29.354 6.364 1.00 53.81 105 GLN A C 1
ATOM 804 O O . GLN A 1 105 ? -22.210 -28.574 7.258 1.00 53.81 105 GLN A O 1
ATOM 809 N N . GLN A 1 106 ? -22.569 -30.480 6.141 1.00 54.41 106 GLN A N 1
ATOM 810 C CA . GLN A 1 106 ? -23.809 -30.805 6.851 1.00 54.41 106 GLN A CA 1
ATOM 811 C C . GLN A 1 106 ? -23.591 -31.546 8.181 1.00 54.41 106 GLN A C 1
ATOM 813 O O . GLN A 1 106 ? -24.482 -31.540 9.027 1.00 54.41 106 GLN A O 1
ATOM 818 N N . VAL A 1 107 ? -22.408 -32.130 8.415 1.00 54.00 107 VAL A N 1
ATOM 819 C CA . VAL A 1 107 ? -22.108 -32.868 9.663 1.00 54.00 107 VAL A CA 1
ATOM 820 C C . VAL A 1 107 ? -21.682 -31.935 10.811 1.00 54.00 107 VAL A C 1
ATOM 822 O O . VAL A 1 107 ? -21.741 -32.320 11.973 1.00 54.00 107 VAL A O 1
ATOM 825 N N . SER A 1 108 ? -21.340 -30.671 10.539 1.00 54.84 108 SER A N 1
ATOM 826 C CA . SER A 1 108 ? -20.956 -29.700 11.582 1.00 54.84 108 SER A CA 1
ATOM 827 C C . SER A 1 108 ? -22.134 -29.001 12.283 1.00 54.84 108 SER A C 1
ATOM 829 O O . SER A 1 108 ? -21.905 -28.114 13.100 1.00 54.84 108 SER A O 1
ATOM 831 N N . ALA A 1 109 ? -23.385 -29.378 11.992 1.00 54.00 109 ALA A N 1
ATOM 832 C CA . ALA A 1 109 ? -24.575 -28.676 12.485 1.00 54.00 109 ALA A CA 1
ATOM 833 C C . ALA A 1 109 ? -25.359 -29.399 13.603 1.00 54.00 109 ALA A C 1
ATOM 835 O O . ALA A 1 109 ? -26.479 -28.993 13.900 1.00 54.00 109 ALA A O 1
ATOM 836 N N . THR A 1 110 ? -24.810 -30.441 14.243 1.00 53.09 110 THR A N 1
ATOM 837 C CA . THR A 1 110 ? -25.517 -31.140 15.338 1.00 53.09 110 THR A CA 1
ATOM 838 C C . THR A 1 110 ? -24.629 -31.337 16.567 1.00 53.09 110 THR A C 1
ATOM 840 O O . THR A 1 110 ? -23.947 -32.345 16.686 1.00 53.09 110 THR A O 1
ATOM 843 N N . SER A 1 111 ? -24.650 -30.374 17.491 1.00 45.69 111 SER A N 1
ATOM 844 C CA . SER A 1 111 ? -24.710 -30.649 18.935 1.00 45.69 111 SER A CA 1
ATOM 845 C C . SER A 1 111 ? -24.980 -29.349 19.692 1.00 45.69 111 SER A C 1
ATOM 847 O O . SER A 1 111 ? -24.165 -28.426 19.706 1.00 45.69 111 SER A O 1
ATOM 849 N N . THR A 1 112 ? -26.162 -29.293 20.294 1.00 50.41 112 THR A N 1
ATOM 850 C CA . THR A 1 112 ? -26.648 -28.218 21.151 1.00 50.41 112 THR A CA 1
ATOM 851 C C . THR A 1 112 ? -26.513 -28.682 22.595 1.00 50.41 112 THR A C 1
ATOM 853 O O . THR A 1 112 ? -27.190 -29.626 22.990 1.00 50.41 112 THR A O 1
ATOM 856 N N . GLU A 1 113 ? -25.710 -27.989 23.398 1.00 48.56 113 GLU A N 1
ATOM 857 C CA . GLU A 1 113 ? -25.838 -27.999 24.857 1.00 48.56 113 GLU A CA 1
ATOM 858 C C . GLU A 1 113 ? -25.647 -26.554 25.363 1.00 48.56 113 GLU A C 1
ATOM 860 O O . GLU A 1 113 ? -24.623 -25.929 25.063 1.00 48.56 113 GLU A O 1
ATOM 865 N N . PRO A 1 114 ? -26.636 -25.954 26.055 1.00 57.53 114 PRO A N 1
ATOM 866 C CA . PRO A 1 114 ? -26.570 -24.565 26.477 1.00 57.53 114 PRO A CA 1
ATOM 867 C C . PRO A 1 114 ? -25.798 -24.472 27.794 1.00 57.53 114 PRO A C 1
ATOM 869 O O . PRO A 1 114 ? -26.373 -24.435 28.880 1.00 57.53 114 PRO A O 1
ATOM 872 N N . VAL A 1 115 ? -24.472 -24.402 27.709 1.00 61.03 115 VAL A N 1
ATOM 873 C CA . VAL A 1 115 ? -23.666 -23.942 28.842 1.00 61.03 115 VAL A CA 1
ATOM 874 C C . VAL A 1 115 ? -23.964 -22.457 29.019 1.00 61.03 115 VAL A C 1
ATOM 876 O O . VAL A 1 115 ? -23.650 -21.648 28.143 1.00 61.03 115 VAL A O 1
ATOM 879 N N . ALA A 1 116 ? -24.578 -22.103 30.149 1.00 55.25 116 ALA A N 1
ATOM 880 C CA . ALA A 1 116 ? -24.713 -20.734 30.622 1.00 55.25 116 ALA A CA 1
ATOM 881 C C . ALA A 1 116 ? -23.313 -20.111 30.763 1.00 55.25 116 ALA A C 1
ATOM 883 O O . ALA A 1 116 ? -22.681 -20.150 31.816 1.00 55.25 116 ALA A O 1
ATOM 884 N N . ARG A 1 117 ? -22.795 -19.570 29.657 1.00 57.75 117 ARG A N 1
ATOM 885 C CA . ARG A 1 117 ? -21.610 -18.722 29.640 1.00 57.75 117 ARG A CA 1
ATOM 886 C C . ARG A 1 117 ? -22.002 -17.424 30.316 1.00 57.75 117 ARG A C 1
ATOM 888 O O . ARG A 1 117 ? -22.639 -16.568 29.707 1.00 57.75 117 ARG A O 1
ATOM 895 N N . THR A 1 118 ? -21.590 -17.284 31.568 1.00 51.47 118 THR A N 1
ATOM 896 C CA . THR A 1 118 ? -21.354 -15.992 32.202 1.00 51.47 118 THR A CA 1
ATOM 897 C C . THR A 1 118 ? -20.564 -15.145 31.207 1.00 51.47 118 THR A C 1
ATOM 899 O O . THR A 1 118 ? -19.385 -15.404 30.963 1.00 51.47 118 THR A O 1
ATOM 902 N N . LEU A 1 119 ? -21.246 -14.210 30.542 1.00 57.97 119 LEU A N 1
ATOM 903 C CA . LEU A 1 119 ? -20.623 -13.249 29.643 1.00 57.97 119 LEU A CA 1
ATOM 904 C C . LEU A 1 119 ? -19.562 -12.513 30.467 1.00 57.97 119 LEU A C 1
ATOM 906 O O . LEU A 1 119 ? -19.924 -11.895 31.473 1.00 57.97 119 LEU A O 1
ATOM 910 N N . PRO A 1 120 ? -18.266 -12.601 30.115 1.00 59.28 120 PRO A N 1
ATOM 911 C CA . PRO A 1 120 ? -17.269 -11.781 30.775 1.00 59.28 120 PRO A CA 1
ATOM 912 C C . PRO A 1 120 ? -17.703 -10.325 30.621 1.00 59.28 120 PRO A C 1
ATOM 914 O O . PRO A 1 120 ? -18.098 -9.895 29.534 1.00 59.28 120 PRO A O 1
ATOM 917 N N . ALA A 1 121 ? -17.687 -9.603 31.741 1.00 62.88 121 ALA A N 1
ATOM 918 C CA . ALA A 1 121 ? -18.008 -8.188 31.792 1.00 62.88 121 ALA A CA 1
ATOM 919 C C . ALA A 1 121 ? -17.280 -7.447 30.654 1.00 62.88 121 ALA A C 1
ATOM 921 O O . ALA A 1 121 ? -16.129 -7.796 30.362 1.00 62.88 121 ALA A O 1
ATOM 922 N N . PRO A 1 122 ? -17.925 -6.458 30.004 1.00 58.25 122 PRO A N 1
ATOM 923 C CA . PRO A 1 122 ? -17.314 -5.689 28.930 1.00 58.25 122 PRO A CA 1
ATOM 924 C C . PRO A 1 122 ? -15.963 -5.172 29.415 1.00 58.25 122 PRO A C 1
ATOM 926 O O . PRO A 1 122 ? -15.872 -4.347 30.324 1.00 58.25 122 PRO A O 1
ATOM 929 N N . THR A 1 123 ? -14.908 -5.755 28.850 1.00 56.12 123 THR A N 1
ATOM 930 C CA . THR A 1 123 ? -13.528 -5.379 29.124 1.00 56.12 123 THR A CA 1
ATOM 931 C C . THR A 1 123 ? -13.407 -3.892 28.817 1.00 56.12 123 THR A C 1
ATOM 933 O O . THR A 1 123 ? -13.947 -3.436 27.808 1.00 56.12 123 THR A O 1
ATOM 936 N N . ALA A 1 124 ? -12.778 -3.151 29.732 1.00 53.94 124 ALA A N 1
ATOM 937 C CA . ALA A 1 124 ? -12.628 -1.701 29.690 1.00 53.94 124 ALA A CA 1
ATOM 938 C C . ALA A 1 124 ? -12.378 -1.183 28.259 1.00 53.94 124 ALA A C 1
ATOM 940 O O . ALA A 1 124 ? -11.653 -1.843 27.504 1.00 53.94 124 ALA A O 1
ATOM 941 N N . PRO A 1 125 ? -12.968 -0.031 27.875 1.00 55.62 125 PRO A N 1
ATOM 942 C CA . PRO A 1 125 ? -12.840 0.503 26.526 1.00 55.62 125 PRO A CA 1
ATOM 943 C C . PRO A 1 125 ? -11.357 0.516 26.148 1.00 55.62 125 PRO A C 1
ATOM 945 O O . PRO A 1 125 ? -10.554 1.031 26.930 1.00 55.62 125 PRO A O 1
ATOM 948 N N . PRO A 1 126 ? -10.976 -0.094 25.011 1.00 59.62 126 PRO A N 1
ATOM 949 C CA . PRO A 1 126 ? -9.577 -0.218 24.649 1.00 59.62 126 PRO A CA 1
ATOM 950 C C . PRO A 1 126 ? -8.970 1.181 24.660 1.00 59.62 126 PRO A C 1
ATOM 952 O O . PRO A 1 126 ? -9.477 2.079 23.980 1.00 59.62 126 PRO A O 1
ATOM 955 N N . GLU A 1 127 ? -7.921 1.376 25.466 1.00 58.38 127 GLU A N 1
ATOM 956 C CA . GLU A 1 127 ? -7.106 2.586 25.415 1.00 58.38 127 GLU A CA 1
ATOM 957 C C . GLU A 1 127 ? -6.846 2.887 23.943 1.00 58.38 127 GLU A C 1
ATOM 959 O O . GLU A 1 127 ? -6.370 2.012 23.212 1.00 58.38 127 GLU A O 1
ATOM 964 N N . ARG A 1 128 ? -7.235 4.089 23.500 1.00 62.94 128 ARG A N 1
ATOM 965 C CA . ARG A 1 128 ? -7.149 4.543 22.108 1.00 62.94 128 ARG A CA 1
ATOM 966 C C . ARG A 1 128 ? -5.679 4.686 21.706 1.00 62.94 128 ARG A C 1
ATOM 968 O O . ARG A 1 128 ? -5.172 5.792 21.550 1.00 62.94 128 ARG A O 1
ATOM 975 N N . LYS A 1 129 ? -4.977 3.562 21.579 1.00 87.06 129 LYS A N 1
ATOM 976 C CA . LYS A 1 129 ? -3.607 3.497 21.094 1.00 87.06 129 LYS A CA 1
ATOM 977 C C . LYS A 1 129 ? -3.651 3.831 19.616 1.00 87.06 129 LYS A C 1
ATOM 979 O O . LYS A 1 129 ? -4.444 3.260 18.864 1.00 87.06 129 LYS A O 1
ATOM 984 N N . SER A 1 130 ? -2.837 4.801 19.230 1.00 95.75 130 SER A N 1
ATOM 985 C CA . SER A 1 130 ? -2.550 5.050 17.831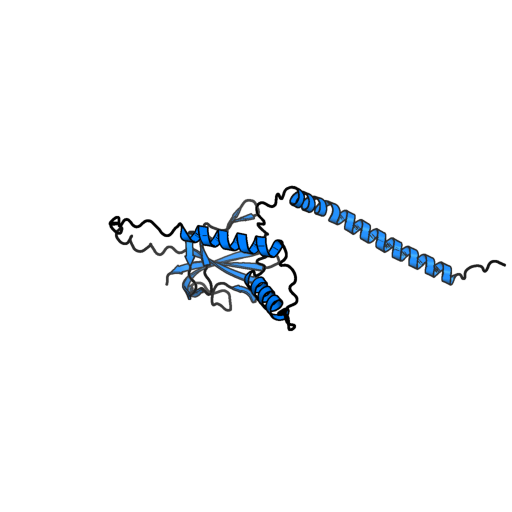 1.00 95.75 130 SER A CA 1
ATOM 986 C C . SER A 1 130 ? -2.006 3.773 17.191 1.00 95.75 130 SER A C 1
ATOM 988 O O . SER A 1 130 ? -1.401 2.921 17.848 1.00 95.75 130 SER A O 1
ATOM 990 N N . PHE A 1 131 ? -2.273 3.602 15.905 1.00 96.94 131 PHE A N 1
ATOM 991 C CA . PHE A 1 131 ? -1.794 2.456 15.143 1.00 96.94 131 PHE A CA 1
ATOM 992 C C . PHE A 1 131 ? -1.397 2.886 13.739 1.00 96.94 131 PHE A C 1
ATOM 994 O O . PHE A 1 131 ? -1.857 3.902 13.222 1.00 96.94 131 PHE A O 1
ATOM 1001 N N . TRP A 1 132 ? -0.533 2.097 13.114 1.00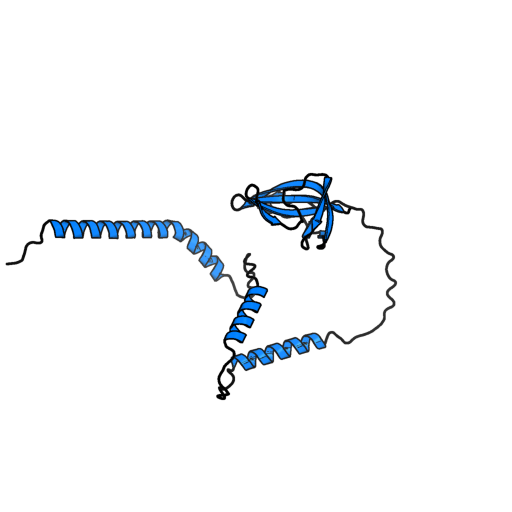 98.12 132 TRP A N 1
ATOM 1002 C CA . TRP A 1 132 ? -0.032 2.356 11.775 1.00 98.12 132 TRP A CA 1
ATOM 1003 C C . TRP A 1 132 ? -0.903 1.688 10.721 1.00 98.12 132 TRP A C 1
ATOM 1005 O O . TRP A 1 132 ? -1.320 0.539 10.872 1.00 98.12 132 TRP A O 1
ATOM 1015 N N . VAL A 1 133 ? -1.163 2.403 9.634 1.00 98.25 1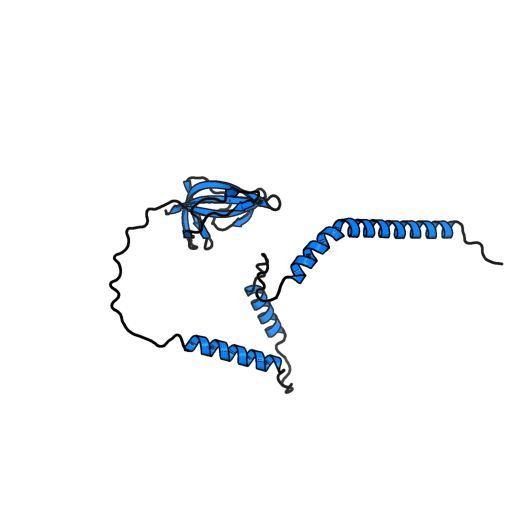33 VAL A N 1
ATOM 1016 C CA . VAL A 1 133 ? -1.929 1.925 8.482 1.00 98.25 133 VAL A CA 1
ATOM 1017 C C . VAL A 1 133 ? -1.200 2.256 7.188 1.00 98.25 133 VAL A C 1
ATOM 1019 O O . VAL A 1 133 ? -0.505 3.269 7.076 1.00 98.25 133 VAL A O 1
ATOM 1022 N N . TYR A 1 134 ? -1.378 1.395 6.191 1.00 98.25 134 TYR A N 1
ATOM 1023 C CA . TYR A 1 134 ? -0.850 1.616 4.851 1.00 98.25 134 TYR A CA 1
ATOM 1024 C C . TYR A 1 134 ? -1.832 2.458 4.033 1.00 98.25 134 TYR A C 1
ATOM 1026 O O . TYR A 1 134 ? -2.950 2.012 3.755 1.00 98.25 134 TYR A O 1
ATOM 1034 N N . LEU A 1 135 ? -1.419 3.662 3.633 1.00 98.19 135 LEU A N 1
ATOM 1035 C CA . LEU A 1 135 ? -2.258 4.572 2.853 1.00 98.19 135 LEU A CA 1
ATOM 1036 C C . LEU A 1 135 ? -2.367 4.129 1.390 1.00 98.19 135 LEU A C 1
ATOM 1038 O O . LEU A 1 135 ? -3.461 4.140 0.815 1.00 98.19 135 LEU A O 1
ATOM 1042 N N . GLY A 1 136 ? -1.240 3.726 0.798 1.00 97.94 136 GLY A N 1
ATOM 1043 C CA . GLY A 1 136 ? -1.155 3.361 -0.612 1.00 97.94 136 GLY A CA 1
ATOM 1044 C C . GLY A 1 136 ? 0.233 3.563 -1.220 1.00 97.94 136 GLY A C 1
ATOM 1045 O O . GLY A 1 136 ? 1.178 3.982 -0.547 1.00 97.94 136 GLY A O 1
ATOM 1046 N N . ALA A 1 137 ? 0.357 3.253 -2.509 1.00 97.94 137 ALA A N 1
ATOM 1047 C CA . ALA A 1 137 ? 1.558 3.480 -3.307 1.00 97.94 137 ALA A CA 1
ATOM 1048 C C . ALA A 1 137 ? 1.353 4.676 -4.235 1.00 97.94 137 ALA A C 1
ATOM 1050 O O . ALA A 1 137 ? 0.316 4.785 -4.892 1.00 97.94 137 ALA A O 1
ATOM 1051 N N . ARG A 1 138 ? 2.365 5.534 -4.346 1.00 97.62 138 ARG A N 1
ATOM 1052 C CA . ARG A 1 138 ? 2.363 6.732 -5.187 1.00 97.62 138 ARG A CA 1
ATOM 1053 C C . ARG A 1 138 ? 3.518 6.691 -6.187 1.00 97.62 138 ARG A C 1
ATOM 1055 O O . ARG A 1 138 ? 4.574 6.136 -5.894 1.00 97.62 138 ARG A O 1
ATOM 1062 N N . ARG A 1 139 ? 3.325 7.278 -7.368 1.00 97.06 139 ARG A N 1
ATOM 1063 C CA . ARG A 1 139 ? 4.384 7.530 -8.359 1.00 97.06 139 ARG A CA 1
ATOM 1064 C C . ARG A 1 139 ? 4.247 8.968 -8.845 1.00 97.06 139 ARG A C 1
ATOM 1066 O O . ARG A 1 139 ? 3.281 9.302 -9.527 1.00 97.06 139 ARG A O 1
ATOM 1073 N N . GLY A 1 140 ? 5.184 9.827 -8.445 1.00 94.25 140 GLY A N 1
ATOM 1074 C CA . GLY A 1 140 ? 5.044 11.272 -8.626 1.00 94.25 140 GLY A CA 1
ATOM 1075 C C . GLY A 1 140 ? 3.825 11.796 -7.863 1.00 94.25 140 GLY A C 1
ATOM 1076 O O . GLY A 1 140 ? 3.705 11.592 -6.657 1.00 94.25 140 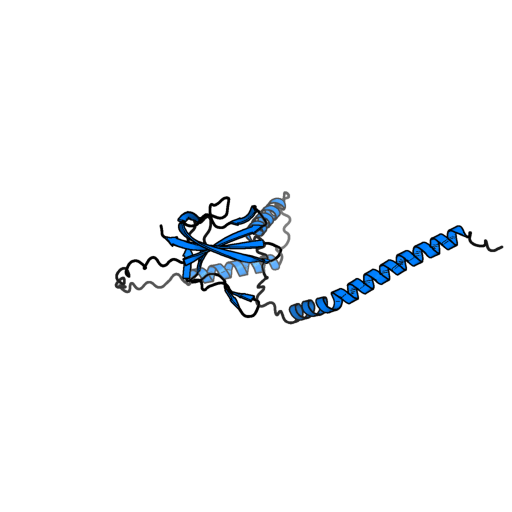GLY A O 1
ATOM 1077 N N . THR A 1 141 ? 2.893 12.443 -8.561 1.00 94.56 141 THR A N 1
ATOM 1078 C CA . THR A 1 141 ? 1.684 13.005 -7.942 1.00 94.56 141 THR A CA 1
ATOM 1079 C C . THR A 1 141 ? 0.523 12.014 -7.844 1.00 94.56 141 THR A C 1
ATOM 1081 O O . THR A 1 141 ? -0.363 12.222 -7.013 1.00 94.56 141 THR A O 1
ATOM 1084 N N . ALA A 1 142 ? 0.545 10.917 -8.607 1.00 95.88 142 ALA A N 1
ATOM 1085 C CA . ALA A 1 142 ? -0.580 9.998 -8.753 1.00 95.88 142 ALA A CA 1
ATOM 1086 C C . ALA A 1 142 ? -0.516 8.797 -7.797 1.00 95.88 142 ALA A C 1
ATOM 1088 O O . ALA A 1 142 ? 0.535 8.173 -7.615 1.00 95.88 142 ALA A O 1
ATOM 1089 N N . TRP A 1 143 ? -1.667 8.431 -7.228 1.00 97.31 143 TRP A N 1
ATOM 1090 C CA . TRP A 1 143 ? -1.838 7.179 -6.493 1.00 97.31 143 TRP A CA 1
ATOM 1091 C C . TRP A 1 143 ? -1.941 5.996 -7.460 1.00 97.31 143 TRP A C 1
ATOM 1093 O O . TRP A 1 143 ? -2.797 5.980 -8.339 1.00 97.31 143 TRP A O 1
ATOM 1103 N N . LEU A 1 144 ? -1.099 4.984 -7.263 1.00 95.69 144 LEU A N 1
ATOM 1104 C CA . LEU A 1 144 ? -1.201 3.683 -7.929 1.00 95.69 144 LEU A CA 1
ATOM 1105 C C . LEU A 1 144 ? -2.171 2.763 -7.183 1.00 95.69 144 LEU A C 1
ATOM 1107 O O . LEU A 1 144 ? -2.964 2.048 -7.787 1.00 95.69 144 LEU A O 1
ATOM 1111 N N . THR A 1 145 ? -2.107 2.792 -5.853 1.00 96.31 145 THR A N 1
ATOM 1112 C CA . THR A 1 145 ? -3.040 2.109 -4.954 1.00 96.31 145 THR A CA 1
ATOM 1113 C C . THR A 1 145 ? -3.452 3.078 -3.862 1.00 96.31 145 THR A C 1
ATOM 1115 O O . THR A 1 145 ? -2.652 3.907 -3.430 1.00 96.31 145 THR A O 1
ATOM 1118 N N . ARG A 1 146 ? -4.712 3.000 -3.431 1.00 96.50 146 ARG A N 1
ATOM 1119 C CA . ARG A 1 146 ? -5.269 3.935 -2.456 1.00 96.50 146 ARG A CA 1
ATOM 1120 C C . ARG A 1 146 ? -6.308 3.255 -1.573 1.00 96.50 146 ARG A C 1
ATOM 1122 O O . ARG A 1 146 ? -7.404 2.946 -2.045 1.00 96.50 146 ARG A O 1
ATOM 1129 N N . ASN A 1 147 ? -5.981 3.121 -0.292 1.00 98.25 147 ASN A N 1
ATOM 1130 C CA . ASN A 1 147 ? -6.848 2.490 0.703 1.00 98.25 147 ASN A CA 1
ATOM 1131 C C . ASN A 1 147 ? -7.778 3.478 1.421 1.00 98.25 147 ASN A C 1
ATOM 1133 O O . ASN A 1 147 ? -8.727 3.050 2.068 1.00 98.25 147 ASN A O 1
ATOM 1137 N N . PHE A 1 148 ? -7.536 4.786 1.294 1.00 98.44 148 PHE A N 1
ATOM 1138 C CA . PHE A 1 148 ? -8.301 5.842 1.966 1.00 98.44 148 PHE A CA 1
ATOM 1139 C C . PHE A 1 148 ? -8.909 6.835 0.974 1.00 98.44 148 PHE A C 1
ATOM 1141 O O . PHE A 1 148 ? -8.474 6.936 -0.169 1.00 98.44 148 PHE A O 1
ATOM 1148 N N . ASP A 1 149 ? -9.942 7.562 1.379 1.00 97.19 149 ASP A N 1
ATOM 1149 C CA . ASP A 1 149 ? -10.600 8.558 0.532 1.00 97.19 149 ASP A CA 1
ATOM 1150 C C . ASP A 1 149 ? -9.828 9.886 0.517 1.00 97.19 149 ASP A C 1
ATOM 1152 O O . ASP A 1 149 ? -10.220 10.870 1.139 1.00 97.19 149 ASP A O 1
ATOM 1156 N N . THR A 1 150 ? -8.660 9.888 -0.134 1.00 95.94 150 THR A N 1
ATOM 1157 C CA . THR A 1 150 ? -7.801 11.075 -0.268 1.00 95.94 150 THR A CA 1
ATOM 1158 C C . THR A 1 150 ? -7.316 11.235 -1.707 1.00 95.94 150 THR A C 1
ATOM 1160 O O . THR A 1 150 ? -6.914 10.276 -2.363 1.00 95.94 150 THR A O 1
ATOM 1163 N N . GLN A 1 151 ? -7.356 12.444 -2.264 1.00 95.50 151 GLN A N 1
ATOM 1164 C CA . GLN A 1 151 ? -6.807 12.676 -3.610 1.00 95.50 151 GLN A CA 1
ATOM 1165 C C . GLN A 1 151 ? -5.285 12.836 -3.582 1.00 95.50 151 GLN A C 1
ATOM 1167 O O . GLN A 1 151 ? -4.592 12.381 -4.486 1.00 95.50 151 GLN A O 1
ATOM 1172 N N . GLU A 1 152 ? -4.763 13.380 -2.487 1.00 97.31 152 GLU A N 1
ATOM 1173 C CA . GLU A 1 152 ? -3.342 13.617 -2.254 1.00 97.31 152 GLU A CA 1
ATOM 1174 C C . GLU A 1 152 ? -2.883 12.904 -0.975 1.00 97.31 152 GLU A C 1
ATOM 1176 O O . GLU A 1 152 ? -3.662 12.195 -0.326 1.00 97.31 152 GLU A O 1
ATOM 1181 N N . VAL A 1 153 ? -1.605 13.058 -0.626 1.00 97.50 153 VAL A N 1
ATOM 1182 C CA . VAL A 1 153 ? -1.094 12.619 0.678 1.00 97.50 153 VAL A CA 1
ATOM 1183 C C . VAL A 1 153 ? -1.750 13.496 1.748 1.00 97.50 153 VAL A C 1
ATOM 1185 O O . VAL A 1 153 ? -1.605 14.717 1.683 1.00 97.50 153 VAL A O 1
ATOM 1188 N N . PRO A 1 154 ? -2.505 12.916 2.699 1.00 97.69 154 PRO A N 1
ATOM 1189 C CA . PRO A 1 154 ? -3.200 13.697 3.714 1.00 97.69 154 PRO A CA 1
ATOM 1190 C C . PRO A 1 154 ? -2.192 14.436 4.594 1.00 97.69 154 PRO A C 1
ATOM 1192 O O . PRO A 1 154 ? -1.133 13.894 4.886 1.00 97.69 154 PRO A O 1
ATOM 1195 N N . ALA A 1 155 ? -2.514 15.645 5.054 1.00 98.12 155 ALA A N 1
ATOM 1196 C CA . ALA A 1 155 ? -1.681 16.346 6.028 1.00 98.12 155 ALA A CA 1
ATOM 1197 C C . ALA A 1 155 ? -1.855 15.748 7.436 1.00 98.12 155 ALA A C 1
ATOM 1199 O O . ALA A 1 155 ? -2.899 15.177 7.770 1.00 98.12 155 ALA A O 1
ATOM 1200 N N . VAL A 1 156 ? -0.852 15.909 8.299 1.00 98.12 156 VAL A N 1
ATOM 1201 C CA . VAL A 1 156 ? -0.989 15.567 9.723 1.00 98.12 156 VAL A CA 1
ATOM 1202 C C . VAL A 1 156 ? -2.152 16.364 10.331 1.00 98.12 156 VAL A C 1
ATOM 1204 O O . VAL A 1 156 ? -2.398 17.506 9.952 1.00 98.12 156 VAL A O 1
ATOM 1207 N N . ASN A 1 157 ? -2.882 15.756 11.266 1.00 97.81 157 ASN A N 1
ATOM 1208 C CA . ASN A 1 157 ? -4.121 16.237 11.884 1.00 97.81 157 ASN A CA 1
ATOM 1209 C C . ASN A 1 157 ? -5.381 16.231 11.005 1.00 97.81 157 ASN A C 1
ATOM 1211 O O . ASN A 1 157 ? -6.443 16.636 11.486 1.00 97.81 157 ASN A O 1
ATOM 1215 N N . THR A 1 158 ? -5.323 15.720 9.776 1.00 98.06 158 THR A N 1
ATOM 1216 C CA . THR A 1 158 ? -6.521 15.551 8.936 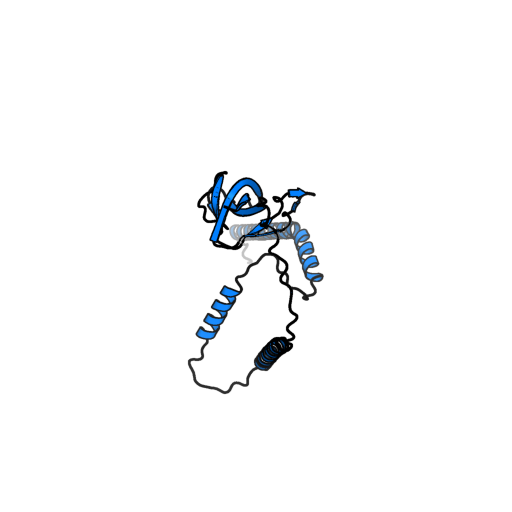1.00 98.06 158 THR A CA 1
ATOM 1217 C C . THR A 1 158 ? -7.260 14.247 9.248 1.00 98.06 158 THR A C 1
ATOM 1219 O O . THR A 1 158 ? -6.672 13.275 9.724 1.00 98.06 158 THR A O 1
ATOM 1222 N N . SER A 1 159 ? -8.579 14.232 9.029 1.00 98.12 159 SER A N 1
ATOM 1223 C CA . SER A 1 159 ? -9.387 13.009 9.124 1.00 98.12 159 SER A CA 1
ATOM 1224 C C . SER A 1 159 ? -9.489 12.347 7.753 1.00 98.12 159 SER A C 1
ATOM 1226 O O . SER A 1 159 ? -9.809 13.023 6.780 1.00 98.12 159 SER A O 1
ATOM 1228 N N . ILE A 1 160 ? -9.278 11.036 7.691 1.00 98.25 160 ILE A N 1
ATOM 1229 C CA . ILE A 1 160 ? -9.370 10.234 6.467 1.00 98.25 160 ILE A CA 1
ATOM 1230 C C . ILE A 1 160 ? -10.337 9.064 6.675 1.00 98.25 160 ILE A C 1
ATOM 1232 O O . ILE A 1 160 ? -10.482 8.570 7.795 1.00 98.25 160 ILE A O 1
ATOM 1236 N N . ARG A 1 161 ? -11.005 8.628 5.600 1.00 98.50 161 ARG A N 1
ATOM 1237 C CA . ARG A 1 161 ? -11.950 7.499 5.607 1.00 98.50 161 ARG A CA 1
ATOM 1238 C C . ARG A 1 161 ? -11.345 6.284 4.922 1.00 98.50 161 ARG A C 1
ATOM 1240 O O . ARG A 1 161 ? -10.844 6.424 3.807 1.00 98.50 161 ARG A O 1
ATOM 1247 N N . ALA A 1 162 ? -11.417 5.108 5.536 1.00 98.44 162 ALA A N 1
ATOM 1248 C CA . ALA A 1 162 ? -11.022 3.862 4.882 1.00 98.44 162 ALA A CA 1
ATOM 1249 C C . ALA A 1 162 ? -11.991 3.520 3.730 1.00 98.44 162 ALA A C 1
ATOM 1251 O O . ALA A 1 162 ? -13.205 3.566 3.906 1.00 98.44 162 ALA A O 1
ATOM 1252 N N . ARG A 1 163 ? -11.472 3.193 2.541 1.00 98.19 163 ARG A N 1
ATOM 1253 C CA . ARG A 1 163 ? -12.262 2.739 1.371 1.00 98.19 163 ARG A CA 1
ATOM 1254 C C . ARG A 1 163 ? -1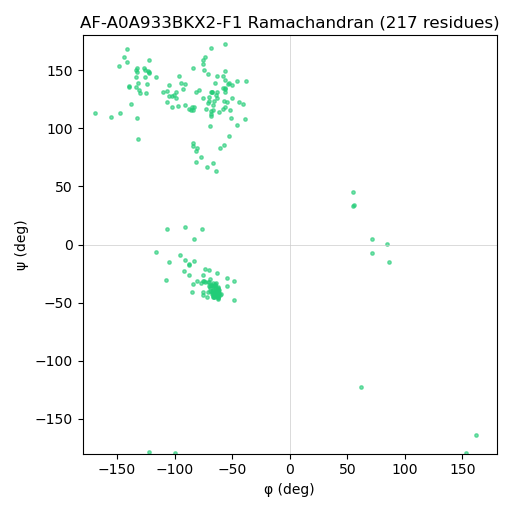2.402 1.220 1.304 1.00 98.19 163 ARG A C 1
ATOM 1256 O O . ARG A 1 163 ? -13.280 0.709 0.617 1.00 98.19 163 ARG A O 1
ATOM 1263 N N . VAL A 1 164 ? -11.472 0.527 1.944 1.00 98.25 164 VAL A N 1
ATOM 1264 C CA . VAL A 1 164 ? -11.357 -0.927 2.027 1.00 98.25 164 VAL A CA 1
ATOM 1265 C C . VAL A 1 164 ? -10.905 -1.274 3.436 1.00 98.25 164 VAL A C 1
ATOM 1267 O O . VAL A 1 164 ? -10.455 -0.392 4.169 1.00 98.25 164 VAL A O 1
ATOM 1270 N N . ASP A 1 165 ? -10.971 -2.547 3.794 1.00 98.12 165 ASP A N 1
ATOM 1271 C CA . ASP A 1 165 ? -10.417 -3.013 5.057 1.00 98.12 165 ASP A CA 1
ATOM 1272 C C . ASP A 1 165 ? -8.886 -2.896 5.041 1.00 98.12 165 ASP A C 1
ATOM 1274 O O . ASP A 1 165 ? -8.219 -3.309 4.087 1.00 98.12 165 ASP A O 1
ATOM 1278 N N . VAL A 1 166 ? -8.313 -2.314 6.097 1.00 98.06 166 VAL A N 1
ATOM 1279 C CA . VAL A 1 166 ? -6.871 -2.049 6.206 1.00 98.06 166 VAL A CA 1
ATOM 1280 C C . VAL A 1 166 ? -6.318 -2.669 7.477 1.00 98.06 166 VAL A C 1
ATOM 1282 O O . VAL A 1 166 ? -6.827 -2.433 8.569 1.00 98.06 166 VAL A O 1
ATOM 1285 N N . PHE A 1 167 ? -5.225 -3.422 7.373 1.00 97.81 167 PHE A N 1
ATOM 1286 C CA . PHE A 1 167 ? -4.543 -3.939 8.557 1.00 97.81 167 PHE A CA 1
ATOM 1287 C C . PHE A 1 167 ? -4.001 -2.801 9.427 1.00 97.81 167 PHE A C 1
ATOM 1289 O O . PHE A 1 167 ? -3.233 -1.955 8.963 1.00 97.81 167 PHE A O 1
ATOM 1296 N N . ARG A 1 168 ? -4.373 -2.825 10.708 1.00 97.25 168 ARG A N 1
ATOM 1297 C CA . ARG A 1 168 ? -3.777 -2.003 11.762 1.00 97.25 168 ARG A CA 1
ATOM 1298 C C . ARG A 1 168 ? -2.460 -2.653 12.162 1.00 97.25 168 ARG A C 1
ATOM 1300 O O . ARG A 1 168 ? -2.426 -3.864 12.388 1.00 97.25 168 ARG A O 1
ATOM 1307 N N . ARG A 1 169 ? -1.388 -1.875 12.274 1.00 97.44 169 ARG A N 1
ATOM 1308 C CA . ARG A 1 169 ? -0.061 -2.362 12.671 1.00 97.44 169 ARG A CA 1
ATOM 1309 C C . ARG A 1 169 ? 0.463 -1.630 13.896 1.00 97.44 169 ARG A C 1
ATOM 1311 O O . ARG A 1 169 ? 0.143 -0.463 14.112 1.00 97.44 169 ARG A O 1
ATOM 1318 N N . ARG A 1 170 ? 1.269 -2.321 14.703 1.00 95.50 170 ARG A N 1
ATOM 1319 C CA . ARG A 1 170 ? 1.851 -1.761 15.934 1.00 95.50 170 ARG A CA 1
ATOM 1320 C C . ARG A 1 170 ? 2.893 -0.677 15.651 1.00 95.50 170 ARG A C 1
ATOM 1322 O O . ARG A 1 170 ? 2.995 0.283 16.403 1.00 95.50 170 ARG A O 1
ATOM 1329 N N . HIS A 1 171 ? 3.662 -0.839 14.581 1.00 96.50 171 HIS A N 1
ATOM 1330 C CA . HIS A 1 171 ? 4.769 0.038 14.206 1.00 96.50 171 HIS A CA 1
ATOM 1331 C C . HIS A 1 171 ? 4.843 0.173 12.673 1.00 96.50 171 HIS A C 1
ATOM 1333 O O . HIS A 1 171 ? 4.250 -0.658 11.967 1.00 96.50 171 HIS A O 1
ATOM 1339 N N . PRO A 1 172 ? 5.526 1.204 12.137 1.00 96.19 172 PRO A N 1
ATOM 1340 C CA . PRO A 1 172 ? 5.712 1.338 10.698 1.00 96.19 172 PRO A CA 1
ATOM 1341 C C . PRO A 1 172 ? 6.644 0.233 10.175 1.00 96.19 172 PRO A C 1
ATOM 1343 O O . PRO A 1 172 ? 7.260 -0.492 10.970 1.00 96.19 172 PRO A O 1
ATOM 1346 N N . PRO A 1 173 ? 6.756 0.070 8.846 1.00 96.31 173 PRO A N 1
ATOM 1347 C CA . PRO A 1 173 ? 7.798 -0.764 8.267 1.00 96.31 173 PRO A CA 1
ATOM 1348 C C . PRO A 1 173 ? 9.187 -0.315 8.721 1.00 96.31 173 PRO A C 1
ATOM 1350 O O . PRO A 1 173 ? 9.453 0.879 8.816 1.00 96.31 173 PRO A O 1
ATOM 1353 N N . VAL A 1 174 ? 10.076 -1.273 8.971 1.00 97.06 174 VAL A N 1
ATOM 1354 C CA . VAL A 1 174 ? 11.450 -1.014 9.417 1.00 97.06 174 VAL A CA 1
ATOM 1355 C C . VAL A 1 174 ? 12.417 -1.684 8.451 1.00 97.06 174 VAL A C 1
ATOM 1357 O O . VAL A 1 174 ? 12.188 -2.818 8.035 1.00 97.06 174 VAL A O 1
ATOM 1360 N N . PHE A 1 175 ? 13.498 -0.991 8.098 1.00 96.25 175 PHE A N 1
ATOM 1361 C CA . PHE A 1 175 ? 14.578 -1.563 7.300 1.00 96.25 175 PHE A CA 1
ATOM 1362 C C . PHE A 1 175 ? 15.551 -2.318 8.213 1.00 96.25 175 PHE A C 1
ATOM 1364 O O . PHE A 1 175 ? 16.174 -1.710 9.086 1.00 96.25 175 PHE A O 1
ATOM 1371 N N . ARG A 1 176 ? 15.656 -3.638 8.046 1.00 96.50 176 ARG A N 1
ATOM 1372 C CA . ARG A 1 176 ? 16.534 -4.510 8.837 1.00 96.50 176 ARG A CA 1
ATOM 1373 C C . ARG A 1 176 ? 17.179 -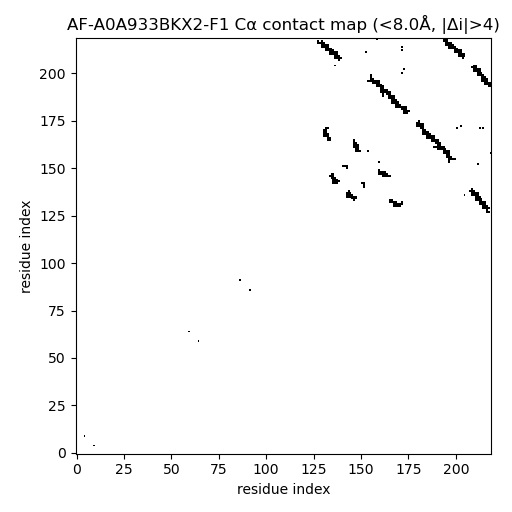5.547 7.921 1.00 96.50 176 ARG A C 1
ATOM 1375 O O . ARG A 1 176 ? 16.507 -6.105 7.066 1.00 96.50 176 ARG A O 1
ATOM 1382 N N . ASP A 1 177 ? 18.481 -5.767 8.090 1.00 95.88 177 ASP A N 1
ATOM 1383 C CA . ASP A 1 177 ? 19.248 -6.790 7.361 1.00 95.88 177 ASP A CA 1
ATOM 1384 C C . ASP A 1 177 ? 19.153 -6.683 5.825 1.00 95.88 177 ASP A C 1
ATOM 1386 O O . ASP A 1 177 ? 19.204 -7.675 5.107 1.00 95.88 177 ASP A O 1
ATOM 1390 N N . GLY A 1 178 ? 19.029 -5.456 5.307 1.00 94.25 178 GLY A N 1
ATOM 1391 C CA . GLY A 1 178 ? 18.920 -5.200 3.868 1.00 94.25 178 GLY A CA 1
ATOM 1392 C C . GLY A 1 178 ? 17.501 -5.314 3.302 1.00 94.25 178 GLY A C 1
ATOM 1393 O O . GLY A 1 178 ? 17.313 -5.077 2.109 1.00 94.25 178 GLY A O 1
ATOM 1394 N N . GLU A 1 179 ? 16.500 -5.612 4.133 1.00 95.00 179 GLU A N 1
ATOM 1395 C CA . GLU A 1 179 ? 15.113 -5.804 3.712 1.00 95.00 179 GLU A CA 1
ATOM 1396 C C . GLU A 1 179 ? 14.133 -4.919 4.498 1.00 95.00 179 GLU A C 1
ATOM 1398 O O . GLU A 1 179 ? 14.356 -4.539 5.649 1.00 95.00 179 GLU A O 1
ATOM 1403 N N . TRP A 1 180 ? 13.012 -4.566 3.863 1.00 94.31 180 TRP A N 1
ATOM 1404 C CA . TRP A 1 180 ? 11.911 -3.868 4.527 1.00 94.31 180 TRP A CA 1
ATOM 1405 C C . TRP A 1 180 ? 10.964 -4.876 5.167 1.00 94.31 180 TRP A C 1
ATOM 1407 O O . TRP A 1 180 ? 10.286 -5.631 4.472 1.00 94.31 180 TRP A O 1
ATOM 1417 N N . VAL A 1 181 ? 10.857 -4.834 6.492 1.00 95.69 181 VAL A N 1
ATOM 1418 C CA . VAL A 1 181 ? 9.968 -5.704 7.264 1.00 95.69 181 VAL A CA 1
ATOM 1419 C C . VAL A 1 181 ? 8.727 -4.919 7.679 1.00 95.69 181 VAL A C 1
ATOM 1421 O O . VAL A 1 181 ? 8.821 -3.831 8.248 1.00 95.69 181 VAL A O 1
ATOM 1424 N N . MET A 1 182 ? 7.543 -5.459 7.385 1.00 94.25 182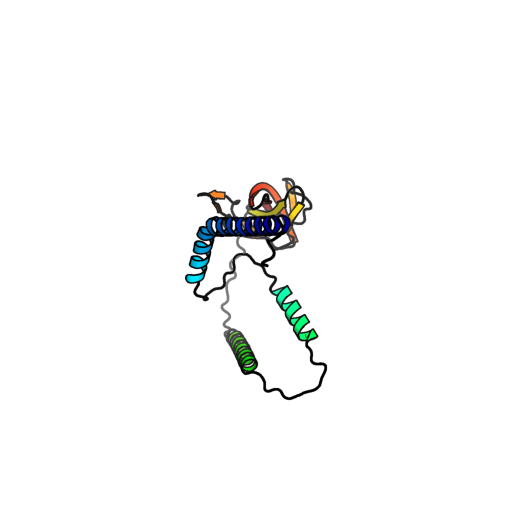 MET A N 1
ATOM 1425 C CA . MET A 1 182 ? 6.271 -4.865 7.805 1.00 94.25 182 MET A CA 1
ATOM 1426 C C . MET A 1 182 ? 6.068 -5.013 9.315 1.00 94.25 182 MET A C 1
ATOM 1428 O O . MET A 1 182 ? 6.443 -6.031 9.886 1.00 94.25 182 MET A O 1
ATOM 1432 N N . GLY A 1 183 ? 5.415 -4.038 9.954 1.00 92.19 183 GLY A N 1
ATOM 1433 C CA . GLY A 1 183 ? 5.146 -4.138 11.388 1.00 92.19 183 GLY A CA 1
ATOM 1434 C C . GLY A 1 183 ? 4.059 -5.128 11.781 1.00 92.19 183 GLY A C 1
ATOM 1435 O O . GLY A 1 183 ? 3.230 -5.502 10.957 1.00 92.19 183 GLY A O 1
ATOM 1436 N N . ASP A 1 184 ? 4.028 -5.540 13.044 1.00 95.06 184 ASP A N 1
ATOM 1437 C CA . ASP A 1 184 ? 3.109 -6.594 13.490 1.00 95.06 184 ASP A CA 1
ATOM 1438 C C . ASP A 1 184 ? 1.633 -6.190 13.329 1.00 95.06 184 ASP A C 1
ATOM 1440 O O . ASP A 1 184 ? 1.255 -5.088 13.758 1.00 95.06 184 ASP A O 1
ATOM 1444 N N . PRO A 1 185 ? 0.774 -7.046 12.740 1.00 96.00 185 PRO A N 1
ATOM 1445 C CA . PRO A 1 185 ? -0.656 -6.782 12.656 1.00 96.00 185 PRO A CA 1
ATOM 1446 C C . PRO A 1 185 ? -1.293 -6.845 14.052 1.00 96.00 185 PRO A C 1
ATOM 1448 O O . PRO A 1 185 ? -1.088 -7.793 14.804 1.00 96.00 185 PRO A O 1
ATOM 1451 N N . VAL A 1 186 ? -2.092 -5.835 14.395 1.00 96.06 186 VAL A N 1
ATOM 1452 C CA . VAL A 1 186 ? -2.822 -5.747 15.677 1.00 96.06 186 VAL A CA 1
ATOM 1453 C C . VAL A 1 186 ? -4.339 -5.768 15.504 1.00 96.06 186 VAL A C 1
ATOM 1455 O O . VAL A 1 186 ? -5.075 -5.800 16.485 1.00 96.06 186 VAL A O 1
ATOM 1458 N N . GLY A 1 187 ? -4.822 -5.732 14.262 1.00 95.38 187 GLY A N 1
ATOM 1459 C CA . GLY A 1 187 ? -6.245 -5.772 13.946 1.00 95.38 187 GLY A CA 1
ATOM 1460 C C . GLY A 1 187 ? -6.535 -5.282 12.534 1.00 95.38 187 GLY A C 1
ATOM 1461 O O . GLY A 1 187 ? -5.633 -5.152 11.704 1.00 95.38 187 GLY A O 1
ATOM 1462 N N . VAL A 1 188 ? -7.802 -4.975 12.273 1.00 96.75 188 VAL A N 1
ATOM 1463 C CA . VAL A 1 188 ? -8.285 -4.487 10.977 1.00 96.75 188 VAL A CA 1
ATOM 1464 C C . VAL A 1 188 ? -9.127 -3.232 11.197 1.00 96.75 188 VAL A C 1
ATOM 1466 O O . VAL A 1 188 ? -9.984 -3.199 12.076 1.00 96.75 188 VAL A O 1
ATOM 1469 N N . LEU A 1 189 ? -8.833 -2.180 10.438 1.00 96.69 189 LEU A N 1
ATOM 1470 C CA . LEU A 1 189 ? -9.654 -0.988 10.275 1.00 96.69 189 LEU A CA 1
ATOM 1471 C C . LEU A 1 189 ? -10.681 -1.296 9.187 1.00 96.69 189 LEU A C 1
ATOM 1473 O O . LEU A 1 189 ? -10.288 -1.604 8.063 1.00 96.69 189 LEU A O 1
ATOM 1477 N N . GLN A 1 190 ? -11.959 -1.263 9.538 1.00 98.12 190 GLN A N 1
ATOM 1478 C CA . GLN A 1 190 ? -13.037 -1.634 8.625 1.00 98.12 190 GLN A CA 1
ATOM 1479 C C . GLN A 1 190 ? -13.263 -0.529 7.589 1.00 98.12 190 GLN A C 1
ATOM 1481 O O . GLN A 1 190 ? -13.062 0.660 7.864 1.00 98.12 190 GLN A O 1
ATOM 1486 N N . SER A 1 191 ? -13.708 -0.910 6.394 1.00 98.06 191 SER A N 1
ATOM 1487 C CA . SER A 1 191 ? -14.134 0.049 5.377 1.00 98.06 191 SER A CA 1
ATOM 1488 C C . SER A 1 191 ? -15.198 1.012 5.926 1.00 98.06 191 SER A C 1
ATOM 1490 O O . SER A 1 191 ? -16.106 0.624 6.658 1.00 98.06 191 SER A O 1
ATOM 1492 N N . GLY A 1 192 ? -15.079 2.295 5.586 1.00 97.69 192 GLY A N 1
ATOM 1493 C CA . GLY A 1 192 ? -15.945 3.367 6.074 1.00 97.69 192 GLY A CA 1
ATOM 1494 C C . GLY A 1 192 ? -15.527 3.987 7.412 1.00 97.69 192 GLY A C 1
ATOM 1495 O O . GLY A 1 192 ? -15.977 5.098 7.706 1.00 97.69 192 GLY A O 1
ATOM 1496 N N . GLU A 1 193 ? -14.639 3.355 8.192 1.00 97.69 193 GLU A N 1
ATOM 1497 C CA . GLU A 1 193 ? -14.152 3.927 9.455 1.00 97.69 193 GLU A CA 1
ATOM 1498 C C . GLU A 1 193 ? -13.341 5.214 9.215 1.00 97.69 193 GLU A C 1
ATOM 1500 O O . GLU A 1 193 ? -12.546 5.329 8.274 1.00 97.69 193 GLU A O 1
ATOM 1505 N N . MET A 1 194 ? -13.560 6.203 10.086 1.00 98.12 194 MET A N 1
ATOM 1506 C CA . MET A 1 194 ? -12.872 7.494 10.073 1.00 98.12 194 MET A CA 1
ATOM 1507 C C . MET A 1 194 ? -11.742 7.491 11.098 1.00 98.12 194 MET A C 1
ATOM 1509 O O . MET A 1 194 ? -11.954 7.177 12.269 1.00 98.12 194 MET A O 1
ATOM 1513 N N . VAL A 1 195 ? -10.556 7.922 10.684 1.00 97.88 195 VAL A N 1
ATOM 1514 C CA . VAL A 1 195 ? -9.388 8.039 11.564 1.00 97.88 195 VAL A CA 1
ATOM 1515 C C . VAL A 1 195 ? -8.701 9.383 11.374 1.00 97.88 195 VAL A C 1
ATOM 1517 O O . VAL A 1 195 ? -8.781 9.984 10.302 1.00 97.88 195 VAL A O 1
ATOM 1520 N N . LYS A 1 196 ? -8.031 9.877 12.416 1.00 98.19 196 LYS A N 1
ATOM 1521 C CA . LYS A 1 196 ? -7.235 11.108 12.359 1.00 98.19 196 LYS A CA 1
ATOM 1522 C C . LYS A 1 196 ? -5.764 10.760 12.168 1.00 98.19 196 LYS A C 1
ATOM 1524 O O . LYS A 1 196 ? -5.216 10.003 12.963 1.00 98.19 196 LYS A O 1
ATOM 1529 N N . VAL A 1 197 ? -5.128 11.332 11.149 1.00 98.38 197 VAL A N 1
ATOM 1530 C CA . VAL A 1 197 ? -3.690 11.177 10.888 1.00 98.38 197 VAL A CA 1
ATOM 1531 C C . VAL A 1 197 ? -2.897 11.924 11.955 1.00 98.38 197 VAL A C 1
ATOM 1533 O O . VAL A 1 197 ? -3.076 13.129 12.125 1.00 98.38 197 VAL A O 1
ATOM 1536 N N . THR A 1 198 ? -2.011 11.228 12.660 1.00 98.19 198 THR A N 1
ATOM 1537 C CA . THR A 1 198 ? -1.131 11.804 13.690 1.00 98.19 198 THR A CA 1
ATOM 1538 C C . THR A 1 198 ? 0.318 11.887 13.229 1.00 98.19 198 THR A C 1
ATOM 1540 O O . THR A 1 198 ? 1.022 12.817 13.613 1.00 98.19 198 THR A O 1
ATOM 1543 N N . LYS A 1 199 ? 0.758 10.968 12.364 1.00 98.25 199 LYS A N 1
ATOM 1544 C CA . LYS A 1 199 ? 2.108 10.956 11.787 1.00 98.25 199 LYS A CA 1
ATOM 1545 C C . LYS A 1 199 ? 2.076 10.376 10.378 1.00 98.25 199 LYS A C 1
ATOM 1547 O O . LYS A 1 199 ? 1.202 9.575 10.060 1.00 98.25 199 LYS A O 1
ATOM 1552 N N . LEU A 1 200 ? 3.032 10.771 9.543 1.00 98.19 200 LEU A N 1
ATOM 1553 C CA . LEU A 1 200 ? 3.221 10.242 8.193 1.00 98.19 200 LEU A CA 1
ATOM 1554 C C . LEU A 1 200 ? 4.647 9.752 8.027 1.00 98.19 200 LEU A C 1
ATOM 1556 O O . LEU A 1 200 ? 5.585 10.371 8.529 1.00 98.19 200 LEU A O 1
ATOM 1560 N N . GLU A 1 201 ? 4.793 8.669 7.281 1.00 98.00 201 GLU A N 1
ATOM 1561 C CA . GLU A 1 201 ? 6.086 8.101 6.950 1.00 98.00 201 GLU A CA 1
ATOM 1562 C C . GLU A 1 201 ? 6.103 7.639 5.498 1.00 98.00 201 GLU A C 1
ATOM 1564 O O . GLU A 1 201 ? 5.146 7.043 4.991 1.00 98.00 201 GLU A O 1
ATOM 1569 N N . ARG A 1 202 ? 7.210 7.949 4.823 1.00 97.56 202 ARG A N 1
ATOM 1570 C CA . ARG A 1 202 ? 7.455 7.562 3.441 1.00 97.56 202 ARG A CA 1
ATOM 1571 C C . ARG A 1 202 ? 8.495 6.456 3.422 1.00 97.56 202 ARG A C 1
ATOM 1573 O O . ARG A 1 202 ? 9.624 6.664 3.853 1.00 97.56 202 ARG A O 1
ATOM 1580 N N . VAL A 1 203 ? 8.119 5.326 2.843 1.00 96.56 203 VAL A N 1
ATOM 1581 C CA . VAL A 1 203 ? 8.987 4.167 2.647 1.00 96.56 203 VAL A CA 1
ATOM 1582 C C . VAL A 1 203 ? 9.286 4.025 1.148 1.00 96.56 203 VAL A C 1
ATOM 1584 O O . VAL A 1 203 ? 8.357 4.093 0.337 1.00 96.56 203 VAL A O 1
ATOM 1587 N N . PRO A 1 204 ? 10.554 3.860 0.734 1.00 95.94 204 PRO A N 1
ATOM 1588 C CA . PRO A 1 204 ? 10.889 3.602 -0.662 1.00 95.94 204 PRO A CA 1
ATOM 1589 C C . PRO A 1 204 ? 10.312 2.252 -1.109 1.00 95.94 204 PRO A C 1
ATOM 1591 O O . PRO A 1 204 ? 10.499 1.231 -0.451 1.00 95.94 204 PRO A O 1
ATOM 1594 N N . GLY A 1 205 ? 9.591 2.249 -2.228 1.00 93.44 205 GLY A N 1
ATOM 1595 C CA . GLY A 1 205 ? 9.117 1.043 -2.900 1.00 93.44 205 GLY A CA 1
ATOM 1596 C C . GLY A 1 205 ? 10.004 0.655 -4.083 1.00 93.44 205 GLY A C 1
ATOM 1597 O O . GLY A 1 205 ? 10.975 1.331 -4.421 1.00 93.44 205 GLY A O 1
ATOM 1598 N N . THR A 1 206 ? 9.641 -0.433 -4.757 1.00 91.62 206 THR A N 1
ATOM 1599 C CA . THR A 1 206 ? 10.267 -0.845 -6.021 1.00 91.62 206 THR A CA 1
ATOM 1600 C C . THR A 1 206 ? 9.798 0.037 -7.184 1.00 91.62 206 THR A C 1
ATOM 1602 O O . THR A 1 206 ? 8.744 0.668 -7.110 1.00 91.62 206 THR A O 1
ATOM 1605 N N . GLU A 1 207 ? 10.566 0.089 -8.280 1.00 92.00 207 GLU A N 1
ATOM 1606 C CA . GLU A 1 207 ? 10.186 0.790 -9.524 1.00 92.00 207 GLU A CA 1
ATOM 1607 C C . GLU A 1 207 ? 9.816 2.280 -9.351 1.00 92.00 207 GLU A C 1
ATOM 1609 O O . GLU A 1 207 ? 8.798 2.747 -9.885 1.00 92.00 207 GLU A O 1
ATOM 1614 N N . ASN A 1 208 ? 10.614 3.029 -8.581 1.00 91.38 208 ASN A N 1
ATOM 1615 C CA . ASN A 1 208 ? 10.390 4.456 -8.304 1.00 91.38 208 ASN A CA 1
ATOM 1616 C C . ASN A 1 208 ? 9.000 4.750 -7.704 1.00 91.38 208 ASN A C 1
ATOM 1618 O O . ASN A 1 208 ? 8.378 5.772 -8.005 1.00 91.38 208 ASN A O 1
ATOM 1622 N N . ARG A 1 209 ? 8.477 3.823 -6.893 1.00 95.25 209 ARG A N 1
ATOM 1623 C CA . ARG A 1 209 ? 7.226 3.996 -6.148 1.00 95.25 209 ARG A CA 1
ATOM 1624 C C . ARG A 1 209 ? 7.537 4.458 -4.729 1.00 95.25 209 ARG A C 1
ATOM 1626 O O . ARG A 1 209 ? 8.499 4.009 -4.117 1.00 95.25 209 ARG A O 1
ATOM 1633 N N . GLU A 1 210 ? 6.683 5.307 -4.183 1.00 96.88 210 GLU A N 1
ATOM 1634 C CA . GLU A 1 210 ? 6.706 5.694 -2.775 1.00 96.88 210 GLU A CA 1
ATOM 1635 C C . GLU A 1 210 ? 5.559 4.994 -2.047 1.00 96.88 210 GLU A C 1
ATOM 1637 O O . GLU A 1 210 ? 4.405 5.068 -2.475 1.00 96.88 210 GLU A O 1
ATOM 1642 N N . LEU A 1 211 ? 5.858 4.309 -0.949 1.00 97.69 211 LEU A N 1
ATOM 1643 C CA . LEU A 1 211 ? 4.866 3.670 -0.093 1.00 97.69 211 LEU A CA 1
ATOM 1644 C C . LEU A 1 211 ? 4.573 4.601 1.080 1.00 97.69 211 LEU A C 1
ATOM 1646 O O . LEU A 1 211 ? 5.463 4.922 1.867 1.00 97.69 211 LEU A O 1
ATOM 1650 N N . TRP A 1 212 ? 3.323 5.033 1.197 1.00 98.06 212 TRP A N 1
ATOM 1651 C CA . TRP A 1 212 ? 2.912 5.974 2.229 1.00 98.06 212 TRP A CA 1
ATOM 1652 C C . TRP A 1 212 ? 2.227 5.249 3.380 1.00 98.06 212 TRP A C 1
ATOM 1654 O O . TRP A 1 212 ? 1.282 4.479 3.187 1.00 98.06 212 TRP A O 1
ATOM 1664 N N . TRP A 1 213 ? 2.708 5.526 4.585 1.00 98.25 213 TRP A N 1
ATOM 1665 C CA . TRP A 1 213 ? 2.202 4.993 5.839 1.00 98.25 213 TRP A CA 1
ATOM 1666 C C . TRP A 1 213 ? 1.788 6.141 6.746 1.00 98.25 213 TRP A C 1
ATOM 1668 O O . TRP A 1 213 ? 2.375 7.224 6.707 1.00 98.25 213 TRP A O 1
ATOM 1678 N N . ALA A 1 214 ? 0.766 5.906 7.556 1.00 98.38 214 ALA A N 1
ATOM 1679 C CA . ALA A 1 214 ? 0.307 6.872 8.536 1.00 98.38 214 ALA A CA 1
ATOM 1680 C C . ALA A 1 214 ? 0.135 6.209 9.888 1.00 98.38 214 ALA A C 1
ATOM 1682 O O . ALA A 1 214 ? -0.422 5.116 9.980 1.00 98.38 214 ALA A O 1
ATOM 1683 N N . GLU A 1 215 ? 0.551 6.909 10.929 1.00 98.31 215 GLU A N 1
ATOM 1684 C CA . GLU A 1 215 ? 0.035 6.661 12.260 1.00 98.31 215 GLU A CA 1
ATOM 1685 C C . GLU A 1 215 ? -1.307 7.379 12.374 1.00 98.31 215 GLU A C 1
ATOM 1687 O O . GLU A 1 215 ? -1.440 8.546 11.984 1.00 98.31 215 GLU A O 1
ATOM 1692 N N . VAL A 1 216 ? -2.315 6.667 12.861 1.00 98.06 216 VAL A N 1
ATOM 1693 C CA . VAL A 1 216 ? -3.675 7.173 12.968 1.00 98.06 216 VAL A CA 1
ATOM 1694 C C . VAL A 1 216 ? -4.266 6.871 14.337 1.00 98.06 216 VAL A C 1
ATOM 1696 O O . VAL A 1 216 ? -3.941 5.865 14.968 1.00 98.06 216 VAL A O 1
ATOM 1699 N N . ALA A 1 217 ? -5.165 7.742 14.783 1.00 97.06 217 ALA A N 1
ATOM 1700 C CA . ALA A 1 217 ? -5.957 7.561 15.991 1.00 97.06 217 ALA A CA 1
ATOM 1701 C C . ALA A 1 217 ? -7.454 7.450 15.642 1.00 97.06 217 ALA A C 1
ATOM 1703 O O . ALA A 1 217 ? -7.915 8.149 14.727 1.00 97.06 217 ALA A O 1
ATOM 1704 N N . PRO A 1 218 ? -8.231 6.614 16.359 1.00 94.94 218 PRO A N 1
ATOM 1705 C CA . PRO A 1 218 ? -9.688 6.601 16.243 1.00 94.94 218 PRO A CA 1
ATOM 1706 C C . PRO A 1 218 ? -10.266 7.991 16.524 1.00 94.94 218 PRO A C 1
ATOM 1708 O O . PRO A 1 218 ? -9.859 8.640 17.495 1.00 94.94 218 PRO A O 1
ATOM 1711 N N . LYS A 1 219 ? -11.200 8.437 15.681 1.00 88.69 219 LYS A N 1
ATOM 1712 C CA . LYS A 1 219 ? -11.942 9.682 15.897 1.00 88.69 219 LYS A CA 1
ATOM 1713 C C . LYS A 1 219 ? -13.037 9.465 16.942 1.00 88.69 219 LYS A C 1
ATOM 1715 O O . LYS A 1 219 ? -13.824 8.517 16.758 1.00 88.69 219 LYS A O 1
#

Solvent-accessible surface area (backbone atoms only — not comparable to full-atom values): 13365 Å² total; per-residue (Å²): 132,85,80,76,79,53,73,64,61,56,50,53,52,51,54,51,52,52,54,54,50,51,53,52,51,52,53,49,52,48,48,64,68,45,47,74,55,52,56,58,53,53,57,58,58,74,68,58,69,89,83,65,90,78,69,80,85,69,81,66,53,62,68,57,52,49,51,51,48,52,50,49,57,60,69,63,56,73,94,63,81,89,73,91,67,80,79,52,71,66,59,53,54,52,52,54,52,56,53,52,57,56,54,62,66,62,68,78,76,77,85,91,76,90,73,86,70,79,72,74,71,84,71,72,80,74,77,84,66,63,32,20,35,70,43,34,34,28,48,88,83,46,71,79,40,70,37,43,73,60,89,59,85,79,57,72,74,37,76,45,32,27,71,39,73,41,61,27,13,73,43,66,68,43,83,54,97,93,40,79,42,76,37,58,76,75,50,71,45,51,53,67,45,57,31,31,29,70,40,77,46,83,42,87,46,73,93,78,26,40,32,36,34,32,33,29,31,83,109

pLDDT: mean 78.92, std 20.29, range [36.84, 98.5]

Radius of gyration: 31.18 Å; Cα contacts (8 Å, |Δi|>4): 223; chains: 1; bounding box: 63×56×102 Å

Mean predicted aligned error: 19.78 Å

Nearest PDB structures (foldseek):
  7z1o-assembly1_B  TM=3.334E-01  e=1.568E-01  Saccharomyces cerevisiae W303
  4ydz-assembly1_B  TM=3.401E-01  e=3.541E-01  Caenorhabditis elegans
  7d59-assembly1_B  TM=3.210E-01  e=3.341E-01  Homo sapiens
  4m5t-assembly3_C  TM=3.116E-01  e=1.202E+00  Homo sapiens
  4ydz-assembly1_A  TM=2.699E-01  e=2.280E+00  Caenorhabditis elegans

Foldseek 3Di:
DDDDDDPVVVVVVVVVVVVVVVVVVVVVVCCVVCVVVVVVVVVVVVPDPVPDPPDPDPPVPVVVVVVVVVVVVVVVPDPDDDDPDPDPPVNVVVVVVVVVVVVVVVVVPDDDDDDPPPDPDPDPDPDFDWWKWWQAKDAPQQGPDGQWDDSGDDDAFDKIFGQAKIFTFHDAFDQDPNDTDGGDGPGIDHGGFIWGFHDKDWDDDPPRMITIMTTTTHD

Secondary structure (DSSP, 8-state):
---PPPHHHHHHHHHHHHHHHHHHHHHHHHHHHHHHHHHHHHHHHHT--TT----SS----HHHHHHHHHHHHHHT--SSPPP-----HHHHHHHHHHHHHHHHHHGGG---------PPP---------EEEEEEEEETTEEEEESBS-SSPPPTT-EEEBSS-EEEESS--EEETTEEEPPPEEEEEPTT-EEEEEEEEEEE-STT-EEEEEEEEE-